Protein AF-A0A947HMD5-F1 (afdb_monomer_lite)

pLDDT: mean 89.71, std 11.23, range [48.12, 98.56]

Structure (mmCIF, N/CA/C/O backbone):
data_AF-A0A947HMD5-F1
#
_entry.id   AF-A0A947HMD5-F1
#
loop_
_atom_site.group_PDB
_atom_site.id
_atom_site.type_symbol
_atom_site.label_atom_id
_atom_site.label_alt_id
_atom_site.label_comp_id
_atom_site.label_asym_id
_atom_site.label_entity_id
_atom_site.label_seq_id
_atom_site.pdbx_PDB_ins_code
_atom_site.Cartn_x
_atom_site.Cartn_y
_atom_site.Cartn_z
_atom_site.occupancy
_atom_site.B_iso_or_equiv
_atom_site.auth_seq_id
_atom_site.auth_comp_id
_atom_site.auth_asym_id
_atom_site.auth_atom_id
_atom_site.pdbx_PDB_model_num
ATOM 1 N N . MET A 1 1 ? 7.091 -19.577 -22.617 1.00 76.75 1 MET A N 1
ATOM 2 C CA . MET A 1 1 ? 7.352 -18.182 -22.210 1.00 76.75 1 MET A CA 1
ATOM 3 C C . MET A 1 1 ? 6.056 -17.525 -21.796 1.00 76.75 1 MET A C 1
ATOM 5 O O . MET A 1 1 ? 5.069 -17.635 -22.525 1.00 76.75 1 MET A O 1
ATOM 9 N N . THR A 1 2 ? 6.065 -16.886 -20.636 1.00 87.25 2 THR A N 1
ATOM 10 C CA . THR A 1 2 ? 4.931 -16.120 -20.112 1.00 87.25 2 THR A CA 1
ATOM 11 C C . THR A 1 2 ? 4.902 -14.747 -20.784 1.00 87.25 2 THR A C 1
ATOM 13 O O . THR A 1 2 ? 5.794 -14.428 -21.577 1.00 87.25 2 THR A O 1
ATOM 16 N N . ASP A 1 3 ? 3.865 -13.941 -20.544 1.00 91.44 3 ASP A N 1
ATOM 17 C CA . ASP A 1 3 ? 3.903 -12.554 -21.023 1.00 91.44 3 ASP A CA 1
ATOM 18 C C . ASP A 1 3 ? 5.041 -11.773 -20.358 1.00 91.44 3 ASP A C 1
ATOM 20 O O . ASP A 1 3 ? 5.845 -11.145 -21.044 1.00 91.44 3 ASP A O 1
ATOM 24 N N . TRP A 1 4 ? 5.167 -11.935 -19.039 1.00 94.19 4 TRP A N 1
ATOM 25 C CA . TRP A 1 4 ? 6.230 -11.345 -18.235 1.00 94.19 4 TRP A CA 1
ATOM 26 C C . TRP A 1 4 ? 7.628 -11.716 -18.754 1.00 94.19 4 TRP A C 1
ATOM 28 O O . TRP A 1 4 ? 8.390 -10.831 -19.140 1.00 94.19 4 TRP A O 1
ATOM 38 N N . SER A 1 5 ? 7.949 -13.014 -18.871 1.00 92.19 5 SER A N 1
ATOM 39 C CA . SER A 1 5 ? 9.308 -13.445 -19.241 1.00 92.19 5 SER A CA 1
ATOM 40 C C . SER A 1 5 ? 9.689 -12.993 -20.654 1.00 92.19 5 SER A C 1
ATOM 42 O O . SER A 1 5 ? 10.844 -12.672 -20.929 1.00 92.19 5 SER A O 1
ATOM 44 N N . ARG A 1 6 ? 8.707 -12.881 -21.560 1.00 94.50 6 ARG A N 1
ATOM 45 C CA . ARG A 1 6 ? 8.916 -12.331 -22.906 1.00 94.50 6 ARG A CA 1
ATOM 46 C C . ARG A 1 6 ? 9.318 -10.862 -22.877 1.00 94.50 6 ARG A C 1
ATOM 48 O O . ARG A 1 6 ? 10.195 -10.480 -23.647 1.00 94.50 6 ARG A O 1
ATOM 55 N N . ARG A 1 7 ? 8.694 -10.058 -22.013 1.00 95.62 7 ARG A N 1
ATOM 56 C CA . ARG A 1 7 ? 9.005 -8.629 -21.859 1.00 95.62 7 ARG A CA 1
ATOM 57 C C . ARG A 1 7 ? 10.376 -8.417 -21.248 1.00 95.62 7 ARG A C 1
ATOM 59 O O . ARG A 1 7 ? 11.135 -7.614 -21.784 1.00 95.62 7 ARG A O 1
ATOM 66 N N . VAL A 1 8 ? 10.711 -9.180 -20.206 1.00 95.50 8 VAL A N 1
ATOM 67 C CA . VAL A 1 8 ? 12.046 -9.118 -19.600 1.00 95.50 8 VAL A CA 1
ATOM 68 C C . VAL A 1 8 ? 13.107 -9.476 -20.635 1.00 95.50 8 VAL A C 1
ATOM 70 O O . VAL A 1 8 ? 14.015 -8.690 -20.867 1.00 95.50 8 VAL A O 1
ATOM 73 N N . ARG A 1 9 ? 12.945 -10.580 -21.378 1.00 94.56 9 ARG A N 1
ATOM 74 C CA . ARG A 1 9 ? 13.899 -10.949 -22.440 1.00 94.56 9 ARG A CA 1
ATOM 75 C C . ARG A 1 9 ? 14.028 -9.905 -23.545 1.00 94.56 9 ARG A C 1
ATOM 77 O O . ARG A 1 9 ? 15.131 -9.673 -24.026 1.00 94.56 9 ARG A O 1
ATOM 84 N N . ALA A 1 10 ? 12.917 -9.314 -23.980 1.00 96.25 10 ALA A N 1
ATOM 85 C CA . ALA A 1 10 ? 12.931 -8.314 -25.045 1.00 96.25 10 ALA A CA 1
ATOM 86 C C . ALA A 1 10 ? 13.658 -7.026 -24.629 1.00 96.25 10 ALA A C 1
ATOM 88 O O . ALA A 1 10 ? 14.205 -6.337 -25.488 1.00 96.25 10 ALA A O 1
ATOM 89 N N . ASN A 1 11 ? 13.664 -6.721 -23.330 1.00 96.56 11 ASN A N 1
ATOM 90 C CA . ASN A 1 11 ? 14.252 -5.509 -22.776 1.00 96.56 11 ASN A CA 1
ATOM 91 C C . ASN A 1 11 ? 15.570 -5.733 -22.026 1.00 96.56 11 ASN A C 1
ATOM 93 O O . ASN A 1 11 ? 16.193 -4.743 -21.668 1.00 96.56 11 ASN A O 1
ATOM 97 N N . PHE A 1 12 ? 16.012 -6.981 -21.837 1.00 96.19 12 PHE A N 1
ATOM 98 C CA . PHE A 1 12 ? 17.164 -7.345 -21.005 1.00 96.19 12 PHE A CA 1
ATOM 99 C C . PHE A 1 12 ? 18.389 -6.479 -21.309 1.00 96.19 12 PHE A C 1
ATOM 101 O O . PHE A 1 12 ? 18.799 -5.702 -20.467 1.00 96.19 12 PHE A O 1
ATOM 108 N N . ALA A 1 13 ? 18.867 -6.484 -22.556 1.00 95.44 13 ALA A N 1
ATOM 109 C CA . ALA A 1 13 ? 20.046 -5.714 -22.972 1.00 95.44 13 ALA A CA 1
ATOM 110 C C . ALA A 1 13 ? 19.878 -4.180 -22.916 1.00 95.44 13 ALA A C 1
ATOM 112 O O . ALA A 1 13 ? 20.830 -3.450 -23.156 1.00 95.44 13 ALA A O 1
ATOM 113 N N . ARG A 1 14 ? 18.653 -3.676 -22.721 1.00 95.44 14 ARG A N 1
ATOM 114 C CA . ARG A 1 14 ? 18.385 -2.246 -22.499 1.00 95.44 14 ARG A CA 1
ATOM 115 C C . ARG A 1 14 ? 18.351 -1.912 -21.008 1.00 95.44 14 ARG A C 1
ATOM 117 O O . ARG A 1 14 ? 18.564 -0.756 -20.657 1.00 95.44 14 ARG A O 1
ATOM 124 N N . TRP A 1 15 ? 17.981 -2.881 -20.177 1.00 96.00 15 TRP A N 1
ATOM 125 C CA . TRP A 1 15 ? 17.900 -2.729 -18.730 1.00 96.00 15 TRP A CA 1
ATOM 126 C C . TRP A 1 15 ? 19.244 -3.006 -18.048 1.00 96.00 15 TRP A C 1
ATOM 128 O O . TRP A 1 15 ? 19.583 -2.278 -17.123 1.00 96.00 15 TRP A O 1
ATOM 138 N N . ASP A 1 16 ? 20.012 -3.949 -18.591 1.00 95.88 16 ASP A N 1
ATOM 139 C CA . ASP A 1 16 ? 21.429 -4.209 -18.314 1.00 95.88 16 ASP A CA 1
ATOM 140 C C . ASP A 1 16 ? 22.253 -3.050 -18.902 1.00 95.88 16 ASP A C 1
ATOM 142 O O . ASP A 1 16 ? 22.478 -2.945 -20.113 1.00 95.88 16 ASP A O 1
ATOM 146 N N . THR A 1 17 ? 22.551 -2.079 -18.047 1.00 93.75 17 THR A N 1
ATOM 147 C CA . THR A 1 17 ? 23.053 -0.755 -18.416 1.00 93.75 17 THR A CA 1
ATOM 148 C C . THR A 1 17 ? 24.573 -0.746 -18.522 1.00 93.75 17 THR A C 1
ATOM 150 O O . THR A 1 17 ? 25.116 0.007 -19.338 1.00 93.75 17 THR A O 1
ATOM 153 N N . ASP A 1 18 ? 25.264 -1.584 -17.750 1.00 93.94 18 ASP A N 1
ATOM 154 C CA . ASP A 1 18 ? 26.713 -1.766 -17.855 1.00 93.94 18 ASP A CA 1
ATOM 155 C C . ASP A 1 18 ? 27.126 -2.934 -18.774 1.00 93.94 18 ASP A C 1
ATOM 157 O O . ASP A 1 18 ? 28.300 -3.025 -19.155 1.00 93.94 18 ASP A O 1
ATOM 161 N N . SER A 1 19 ? 26.148 -3.699 -19.275 1.00 93.94 19 SER A N 1
ATOM 162 C CA . SER A 1 19 ? 26.319 -4.798 -20.231 1.00 93.94 19 SER A CA 1
ATOM 163 C C . SER A 1 19 ? 27.161 -5.950 -19.683 1.00 93.94 19 SER A C 1
ATOM 165 O O . SER A 1 19 ? 27.897 -6.591 -20.448 1.00 93.94 19 SER A O 1
ATOM 167 N N . ASP A 1 20 ? 27.084 -6.199 -18.378 1.00 93.00 20 ASP A N 1
ATOM 168 C CA . ASP A 1 20 ? 27.790 -7.289 -17.709 1.00 93.00 20 ASP A CA 1
ATOM 169 C C . ASP A 1 20 ? 27.038 -8.636 -17.780 1.00 93.00 20 ASP A C 1
ATOM 171 O O . ASP A 1 20 ? 27.633 -9.692 -17.537 1.00 93.00 20 ASP A O 1
ATOM 175 N N . GLY A 1 21 ? 25.783 -8.619 -18.245 1.00 92.00 21 GLY A N 1
ATOM 176 C CA . GLY A 1 21 ? 24.925 -9.790 -18.387 1.00 92.00 21 GLY A CA 1
ATOM 177 C C . GLY A 1 21 ? 23.975 -10.029 -17.213 1.00 92.00 21 GLY A C 1
ATO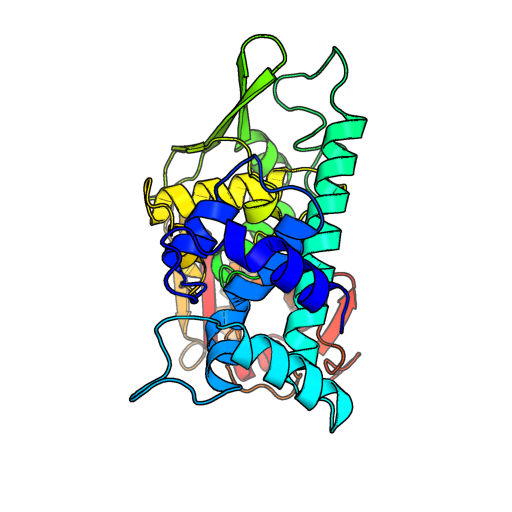M 178 O O . GLY A 1 21 ? 23.252 -11.034 -17.250 1.00 92.00 21 GLY A O 1
ATOM 179 N N . TRP A 1 22 ? 23.944 -9.120 -16.240 1.00 92.88 22 TRP A N 1
ATOM 180 C CA . TRP A 1 22 ? 23.117 -9.164 -15.042 1.00 92.88 22 TRP A CA 1
ATOM 181 C C . TRP A 1 22 ? 22.068 -8.052 -15.074 1.00 92.88 22 TRP A C 1
ATOM 183 O O . TRP A 1 22 ? 22.211 -7.024 -15.728 1.00 92.88 22 TRP A O 1
ATOM 193 N N . LEU A 1 23 ? 20.942 -8.289 -14.405 1.00 94.12 23 LEU A N 1
ATOM 194 C CA . LEU A 1 23 ? 19.991 -7.238 -14.062 1.00 94.12 23 LEU A CA 1
ATOM 195 C C . LEU A 1 23 ? 20.029 -7.051 -12.554 1.00 94.12 23 LEU A C 1
ATOM 197 O O . LEU A 1 23 ? 19.330 -7.753 -11.820 1.00 94.12 23 LEU A O 1
ATOM 201 N N . SER A 1 24 ? 20.844 -6.099 -12.117 1.00 92.62 24 SER A N 1
ATOM 202 C CA . SER A 1 24 ? 21.111 -5.813 -10.711 1.00 92.62 24 SER A CA 1
ATOM 203 C C . SER A 1 24 ? 20.072 -4.862 -10.101 1.00 92.62 24 SER A C 1
ATOM 205 O O . SER A 1 24 ? 19.440 -4.049 -10.784 1.00 92.62 24 SER A O 1
ATOM 207 N N . LEU A 1 25 ? 19.904 -4.899 -8.773 1.00 88.88 25 LEU A N 1
ATOM 208 C CA . LEU A 1 25 ? 18.997 -3.984 -8.062 1.00 88.88 25 LEU A CA 1
ATOM 209 C C . LEU A 1 25 ? 19.223 -2.492 -8.394 1.00 88.88 25 LEU A C 1
ATOM 211 O O . LEU A 1 25 ? 18.228 -1.789 -8.600 1.00 88.88 25 LEU A O 1
ATOM 215 N N . PRO A 1 26 ? 20.463 -1.961 -8.447 1.00 90.31 26 PRO A N 1
ATOM 216 C CA . PRO A 1 26 ? 20.700 -0.571 -8.835 1.00 90.31 26 PRO A CA 1
ATOM 217 C C . PRO A 1 26 ? 20.139 -0.213 -10.216 1.00 90.31 26 PRO A C 1
ATOM 219 O O . PRO A 1 26 ? 19.492 0.826 -10.358 1.00 90.31 26 PRO A O 1
ATOM 222 N N . GLU A 1 27 ? 20.318 -1.081 -11.210 1.00 93.75 27 GLU A N 1
ATOM 223 C CA . GLU A 1 27 ? 19.820 -0.850 -12.568 1.00 93.75 27 GLU A CA 1
ATOM 224 C C . GLU A 1 27 ? 18.296 -0.885 -12.611 1.00 93.75 27 GLU A C 1
ATOM 226 O O . GLU A 1 27 ? 17.655 0.006 -13.177 1.00 93.75 27 GLU A O 1
ATOM 231 N N . LEU A 1 28 ? 17.690 -1.876 -11.951 1.00 93.62 28 LEU A N 1
ATOM 232 C CA . LEU A 1 28 ? 16.237 -1.964 -11.847 1.00 93.62 28 LEU A CA 1
ATOM 233 C C . LEU A 1 28 ? 15.658 -0.694 -11.204 1.00 93.62 28 LEU A C 1
ATOM 235 O O . LEU A 1 28 ? 14.680 -0.144 -11.716 1.00 93.62 28 LEU A O 1
ATOM 239 N N . ASN A 1 29 ? 16.272 -0.191 -10.128 1.00 91.62 29 ASN A N 1
ATOM 240 C CA . ASN A 1 29 ? 15.860 1.051 -9.467 1.00 91.62 29 ASN A CA 1
ATOM 241 C C . ASN A 1 29 ? 15.964 2.274 -10.390 1.00 91.62 29 ASN A C 1
ATOM 243 O O . ASN A 1 29 ? 15.036 3.089 -10.438 1.00 91.62 29 ASN A O 1
ATOM 247 N N . GLU A 1 30 ? 17.047 2.392 -11.163 1.00 91.88 30 GLU A N 1
ATOM 248 C CA . GLU A 1 30 ? 17.215 3.477 -12.133 1.00 91.88 30 GLU A CA 1
ATOM 249 C C . GLU A 1 30 ? 16.106 3.463 -13.195 1.00 91.88 30 GLU A C 1
ATOM 251 O O . GLU A 1 30 ? 15.457 4.487 -13.444 1.00 91.88 30 GLU A O 1
ATOM 256 N N . HIS A 1 31 ? 15.829 2.298 -13.785 1.00 94.69 31 HIS A N 1
ATOM 257 C CA . HIS A 1 31 ? 14.794 2.166 -14.811 1.00 94.69 31 HIS A CA 1
ATOM 258 C C . HIS A 1 31 ? 13.386 2.387 -14.252 1.00 94.69 31 HIS A C 1
ATOM 260 O O . HIS A 1 31 ? 12.564 3.022 -14.915 1.00 94.69 31 HIS A O 1
ATOM 266 N N . LEU A 1 32 ? 13.094 1.942 -13.026 1.00 93.94 32 LEU A N 1
ATOM 267 C CA . LEU A 1 32 ? 11.800 2.193 -12.377 1.00 93.94 32 LEU A CA 1
ATOM 268 C C . LEU A 1 32 ? 11.566 3.687 -12.113 1.00 93.94 32 LEU A C 1
ATOM 270 O O . LEU A 1 32 ? 10.438 4.167 -12.249 1.00 93.94 32 LEU A O 1
ATOM 274 N N . ALA A 1 33 ? 12.620 4.444 -11.802 1.00 91.44 33 ALA A N 1
ATOM 275 C CA . ALA A 1 33 ? 12.561 5.895 -11.636 1.00 91.44 33 ALA A CA 1
ATOM 276 C C . ALA A 1 33 ? 12.525 6.672 -12.970 1.00 91.44 33 ALA A C 1
ATOM 278 O O . ALA A 1 33 ? 12.327 7.891 -12.965 1.00 91.44 33 ALA A O 1
ATOM 279 N N . ASN A 1 34 ? 12.689 5.999 -14.115 1.00 92.75 34 ASN A N 1
ATOM 280 C CA . ASN A 1 34 ? 12.747 6.625 -15.432 1.00 92.75 34 ASN A CA 1
ATOM 281 C C . ASN A 1 34 ? 11.339 6.825 -16.044 1.00 92.75 34 ASN A C 1
ATOM 283 O O . ASN A 1 34 ? 10.652 5.848 -16.343 1.00 92.75 34 ASN A O 1
ATOM 287 N N . PRO A 1 35 ? 10.905 8.068 -16.344 1.00 91.94 35 PRO A N 1
ATOM 288 C CA . PRO A 1 35 ? 9.603 8.334 -16.972 1.00 91.94 35 PRO A CA 1
ATOM 289 C C . PRO A 1 35 ? 9.421 7.747 -18.384 1.00 91.94 35 PRO A C 1
ATOM 291 O O . PRO A 1 35 ? 8.297 7.712 -18.894 1.00 91.94 35 PRO A O 1
ATOM 294 N N . ALA A 1 36 ? 10.511 7.338 -19.043 1.00 93.88 36 ALA A N 1
ATOM 295 C CA . ALA A 1 36 ? 10.466 6.678 -20.346 1.00 93.88 36 ALA A CA 1
ATOM 296 C C . ALA A 1 36 ? 10.011 5.210 -20.258 1.00 93.88 36 ALA A C 1
ATOM 298 O O . ALA A 1 36 ? 9.562 4.655 -21.262 1.00 93.88 36 ALA A O 1
ATOM 299 N N . LEU A 1 37 ? 10.106 4.586 -19.079 1.00 95.56 37 LEU A N 1
ATOM 300 C CA . LEU A 1 37 ? 9.568 3.256 -18.829 1.00 95.56 37 LEU A CA 1
ATOM 301 C C . LEU A 1 37 ? 8.059 3.367 -18.577 1.00 95.56 37 LEU A C 1
ATOM 303 O O . LEU A 1 37 ? 7.629 4.004 -17.617 1.00 95.56 37 LEU A O 1
ATOM 307 N N . GLN A 1 38 ? 7.252 2.768 -19.454 1.00 94.81 38 GLN A N 1
ATOM 308 C CA . GLN A 1 38 ? 5.797 2.950 -19.463 1.00 94.81 38 GLN A CA 1
ATOM 309 C C . GLN A 1 38 ? 5.041 1.634 -19.619 1.00 94.81 38 GLN A C 1
ATOM 311 O O . GLN A 1 38 ? 5.545 0.667 -20.199 1.00 94.81 38 GLN A O 1
ATOM 316 N N . GLY A 1 39 ? 3.793 1.630 -19.151 1.00 95.50 39 GLY A N 1
ATOM 317 C CA . GLY A 1 39 ? 2.855 0.539 -19.391 1.00 95.50 39 GLY A CA 1
ATOM 318 C C . GLY A 1 39 ? 3.332 -0.805 -18.841 1.00 95.50 39 GLY A C 1
ATOM 319 O O . GLY A 1 39 ? 3.909 -0.905 -17.759 1.00 95.50 39 GLY A O 1
ATOM 320 N N . ASP A 1 40 ? 3.092 -1.857 -19.614 1.00 96.56 40 ASP A N 1
ATOM 321 C CA . ASP A 1 40 ? 3.391 -3.230 -19.211 1.00 96.56 40 ASP A CA 1
ATOM 322 C C . ASP A 1 40 ? 4.886 -3.510 -19.012 1.00 96.56 40 ASP A C 1
ATOM 324 O O . ASP A 1 40 ? 5.237 -4.377 -18.220 1.00 96.56 40 ASP A O 1
ATOM 328 N N . ASP A 1 41 ? 5.781 -2.791 -19.696 1.00 97.69 41 ASP A N 1
ATOM 329 C CA . ASP A 1 41 ? 7.222 -2.960 -19.478 1.00 97.69 41 ASP A CA 1
ATOM 330 C C . ASP A 1 41 ? 7.621 -2.441 -18.087 1.00 97.69 41 ASP A C 1
ATOM 332 O O . ASP A 1 41 ? 8.449 -3.056 -17.417 1.00 97.69 41 ASP A O 1
ATOM 336 N N . ALA A 1 42 ? 6.967 -1.372 -17.616 1.00 97.31 42 ALA A N 1
ATOM 337 C CA . ALA A 1 42 ? 7.118 -0.879 -16.250 1.00 97.31 42 ALA A CA 1
ATOM 338 C C . ALA A 1 42 ? 6.597 -1.885 -15.217 1.00 97.31 42 ALA A C 1
ATOM 340 O O . ALA A 1 42 ? 7.266 -2.170 -14.225 1.00 97.31 42 ALA A O 1
ATOM 341 N N . ALA A 1 43 ? 5.432 -2.479 -15.486 1.00 97.31 43 ALA A N 1
ATOM 342 C CA . ALA A 1 43 ? 4.871 -3.527 -14.642 1.00 97.31 43 ALA A CA 1
ATOM 343 C C . ALA A 1 43 ? 5.760 -4.781 -14.596 1.00 97.31 43 ALA A C 1
ATOM 345 O O . ALA A 1 43 ? 5.912 -5.392 -13.537 1.00 97.31 43 ALA A O 1
ATOM 346 N N . ALA A 1 44 ? 6.354 -5.174 -15.726 1.00 97.06 44 ALA A N 1
ATOM 347 C CA . ALA A 1 44 ? 7.230 -6.338 -15.796 1.00 97.06 44 ALA A CA 1
ATOM 348 C C . ALA A 1 44 ? 8.531 -6.118 -15.017 1.00 97.06 44 ALA A C 1
ATOM 350 O O . ALA A 1 44 ? 8.933 -6.999 -14.255 1.00 97.06 44 ALA A O 1
ATOM 351 N N . LEU A 1 45 ? 9.142 -4.937 -15.162 1.00 96.62 45 LEU A N 1
ATOM 352 C CA . LEU A 1 45 ? 10.335 -4.556 -14.409 1.00 96.62 45 LEU A CA 1
ATOM 353 C C . LEU A 1 45 ? 10.056 -4.467 -12.902 1.00 96.62 45 LEU A C 1
ATOM 355 O O . LEU A 1 45 ? 10.865 -4.902 -12.091 1.00 96.62 45 LEU A O 1
ATOM 359 N N . SER A 1 46 ? 8.883 -3.955 -12.523 1.00 95.12 46 SER A N 1
ATOM 360 C CA . SER A 1 46 ? 8.438 -3.879 -11.129 1.00 95.12 46 SER A CA 1
ATOM 361 C C . SER A 1 46 ? 8.365 -5.254 -10.466 1.00 95.12 46 SER A C 1
ATOM 363 O O . SER A 1 46 ? 8.875 -5.427 -9.358 1.00 95.12 46 SER A O 1
ATOM 365 N N . ALA A 1 47 ? 7.762 -6.229 -11.156 1.00 94.75 47 ALA A N 1
ATOM 366 C CA . ALA A 1 47 ? 7.681 -7.611 -10.690 1.00 94.75 47 ALA A CA 1
ATOM 367 C C . ALA A 1 47 ? 9.061 -8.280 -10.635 1.00 94.75 47 ALA A C 1
ATOM 369 O O . ALA A 1 47 ? 9.358 -8.968 -9.665 1.00 94.75 47 ALA A O 1
ATOM 370 N N . LEU A 1 48 ? 9.923 -8.029 -11.630 1.00 94.19 48 LEU A N 1
ATOM 371 C CA . LEU A 1 48 ? 11.311 -8.502 -11.612 1.00 94.19 48 LEU A CA 1
ATOM 372 C C . LEU A 1 48 ? 12.053 -7.983 -10.377 1.00 94.19 48 LEU A C 1
ATOM 374 O O . LEU A 1 48 ? 12.620 -8.775 -9.641 1.00 94.19 48 LEU A O 1
ATOM 378 N N . HIS A 1 49 ? 11.990 -6.678 -10.104 1.00 93.25 49 HIS A N 1
ATOM 379 C CA . HIS A 1 49 ? 12.654 -6.099 -8.938 1.00 93.25 49 HIS A CA 1
ATOM 380 C C . HIS A 1 49 ? 12.139 -6.699 -7.630 1.00 93.25 49 HIS A C 1
ATOM 382 O O . HIS A 1 49 ? 12.924 -6.965 -6.726 1.00 93.25 49 HIS A O 1
ATOM 388 N N . HIS A 1 50 ? 10.824 -6.844 -7.452 1.00 89.88 50 HIS A N 1
ATOM 389 C CA . HIS A 1 50 ? 10.301 -7.365 -6.186 1.00 89.88 50 HIS A CA 1
ATOM 390 C C . HIS A 1 50 ? 10.635 -8.850 -5.979 1.00 89.88 50 HIS A C 1
ATOM 392 O O . HIS A 1 50 ? 10.744 -9.294 -4.841 1.00 89.88 50 HIS A O 1
ATOM 398 N N . LYS A 1 51 ? 10.841 -9.597 -7.066 1.00 89.38 51 LYS A N 1
ATOM 399 C CA . LYS A 1 51 ? 11.162 -11.026 -7.043 1.00 89.38 51 LYS A CA 1
ATOM 400 C C . LYS A 1 51 ? 12.608 -11.351 -7.344 1.00 89.38 51 LYS A C 1
ATOM 402 O O . LYS A 1 51 ? 12.895 -12.509 -7.604 1.00 89.38 51 LYS A O 1
ATOM 407 N N . ILE A 1 52 ? 13.501 -10.368 -7.292 1.00 88.06 52 ILE A N 1
ATOM 408 C CA . ILE A 1 52 ? 14.897 -10.577 -7.674 1.00 88.06 52 ILE A CA 1
ATOM 409 C C . ILE A 1 52 ? 15.539 -11.704 -6.847 1.00 88.06 52 ILE A C 1
ATOM 411 O O . ILE A 1 52 ? 16.032 -12.650 -7.443 1.00 88.06 52 ILE A O 1
ATOM 415 N N . ALA A 1 53 ? 15.336 -11.702 -5.523 1.00 83.12 53 ALA A N 1
ATOM 416 C CA . ALA A 1 53 ? 15.858 -12.722 -4.609 1.00 83.12 53 ALA A CA 1
ATOM 417 C C . ALA A 1 53 ? 15.282 -14.129 -4.844 1.00 83.12 53 ALA A C 1
ATOM 419 O O . ALA A 1 53 ? 15.960 -15.130 -4.654 1.00 83.12 53 ALA A O 1
ATOM 420 N N . ASP A 1 54 ? 14.021 -14.223 -5.277 1.00 82.00 54 ASP A N 1
ATOM 421 C CA . ASP A 1 54 ? 13.417 -15.514 -5.626 1.00 82.00 54 ASP A CA 1
ATOM 422 C C . ASP A 1 54 ? 13.900 -16.010 -7.004 1.00 82.00 54 ASP A C 1
ATOM 424 O O . ASP A 1 54 ? 13.814 -17.201 -7.298 1.00 82.00 54 ASP A O 1
ATOM 428 N N . LEU A 1 55 ? 14.310 -15.092 -7.886 1.00 84.00 55 LEU A N 1
ATOM 429 C CA . LEU A 1 55 ? 14.633 -15.362 -9.286 1.00 84.00 55 LEU A CA 1
ATOM 430 C C . LEU A 1 55 ? 16.113 -15.680 -9.505 1.00 84.00 55 LEU A C 1
ATOM 432 O O . LEU A 1 55 ? 16.380 -16.540 -10.338 1.00 84.00 55 LEU A O 1
ATOM 436 N N . GLU A 1 56 ? 17.025 -15.007 -8.801 1.00 81.19 56 GLU A N 1
ATOM 437 C CA . GLU A 1 56 ? 18.477 -15.259 -8.871 1.00 81.19 56 GLU A CA 1
ATOM 438 C C . GLU A 1 56 ? 18.814 -16.685 -8.401 1.00 81.19 56 GLU A C 1
ATOM 440 O O . GLU A 1 56 ? 19.531 -17.421 -9.055 1.00 81.19 56 GLU A O 1
ATOM 445 N N . GLU A 1 57 ? 18.104 -17.203 -7.399 1.00 76.25 57 GLU A N 1
ATOM 446 C CA . GLU A 1 57 ? 18.282 -18.580 -6.911 1.00 76.25 57 GLU A CA 1
ATOM 447 C C . GLU A 1 57 ? 17.845 -19.693 -7.903 1.00 76.25 57 GLU A C 1
ATOM 449 O O . GLU A 1 57 ? 17.984 -20.890 -7.618 1.00 76.25 57 GLU A O 1
ATOM 454 N N . LEU A 1 58 ? 17.260 -19.356 -9.063 1.00 74.62 58 LEU A N 1
ATOM 455 C CA . LEU A 1 58 ? 16.691 -20.353 -9.983 1.00 74.62 58 LEU A CA 1
ATOM 456 C C . LEU A 1 58 ? 17.731 -21.056 -10.857 1.00 74.62 58 LEU A C 1
ATOM 458 O O . LEU A 1 58 ? 17.475 -22.182 -11.311 1.00 74.62 58 LEU A O 1
ATOM 462 N N . SER A 1 59 ? 18.874 -20.432 -11.131 1.00 70.06 59 SER A N 1
ATOM 463 C CA . SER A 1 59 ? 19.968 -21.050 -11.869 1.00 70.06 59 SER A CA 1
ATOM 464 C C . SER A 1 59 ? 21.291 -20.719 -11.205 1.00 70.06 59 SER A C 1
ATOM 466 O O . SER A 1 59 ? 21.789 -19.631 -11.385 1.00 70.06 59 SER A O 1
ATOM 468 N N . ASN A 1 60 ? 21.920 -21.714 -10.572 1.00 63.38 60 ASN A N 1
ATOM 469 C CA . ASN A 1 60 ? 23.237 -21.532 -9.963 1.00 63.38 60 ASN A CA 1
ATOM 470 C C . ASN A 1 60 ? 24.337 -21.344 -11.027 1.00 63.38 60 ASN A C 1
ATOM 472 O O . ASN A 1 60 ? 24.967 -22.321 -11.461 1.00 63.38 60 ASN A O 1
ATOM 476 N N . ASP A 1 61 ? 24.494 -20.120 -11.525 1.00 59.25 61 ASP A N 1
ATOM 477 C CA . ASP A 1 61 ? 25.531 -19.718 -12.471 1.00 59.25 61 ASP A CA 1
ATOM 478 C C . ASP A 1 61 ? 26.563 -18.743 -11.875 1.00 59.25 61 ASP A C 1
ATOM 480 O O . ASP A 1 61 ? 27.554 -18.431 -12.550 1.00 59.25 61 ASP A O 1
ATOM 484 N N . GLU A 1 62 ? 26.442 -18.418 -10.580 1.00 54.53 62 GLU A N 1
ATOM 485 C CA . GLU A 1 62 ? 27.453 -17.722 -9.779 1.00 54.53 62 GLU A CA 1
ATOM 486 C C . GLU A 1 62 ? 28.430 -18.670 -9.040 1.00 54.53 62 GLU A C 1
ATOM 488 O O . GLU A 1 62 ? 28.193 -19.859 -8.815 1.00 54.53 62 GLU A O 1
ATOM 493 N N . VAL A 1 63 ? 29.594 -18.140 -8.632 1.00 48.12 63 VAL A N 1
ATOM 494 C CA . VAL A 1 63 ? 30.526 -18.821 -7.709 1.00 48.12 63 VAL A CA 1
ATOM 495 C C . VAL A 1 63 ? 30.412 -18.167 -6.331 1.00 48.12 63 VAL A C 1
ATOM 497 O O . VAL A 1 63 ? 31.223 -17.307 -5.994 1.00 48.12 63 VAL A O 1
ATOM 500 N N . GLY A 1 64 ? 29.445 -18.586 -5.513 1.00 57.03 64 GLY A N 1
ATOM 501 C CA . GLY A 1 64 ? 29.214 -17.986 -4.192 1.00 57.03 64 GLY A CA 1
ATOM 502 C C . GLY A 1 64 ? 27.749 -18.019 -3.759 1.00 57.03 64 GLY A C 1
ATOM 503 O O . GLY A 1 64 ? 27.035 -18.940 -4.144 1.00 57.03 64 GLY A O 1
ATOM 504 N N . ASP A 1 65 ? 27.360 -17.046 -2.928 1.00 51.75 65 ASP A N 1
ATOM 505 C CA . ASP A 1 65 ? 25.957 -16.727 -2.624 1.00 51.75 65 ASP A CA 1
ATOM 506 C C . ASP A 1 65 ? 25.416 -15.855 -3.776 1.00 51.75 65 ASP A C 1
ATOM 508 O O . ASP A 1 65 ? 26.060 -14.850 -4.072 1.00 51.75 65 ASP A O 1
ATOM 512 N N . GLU A 1 66 ? 24.284 -16.230 -4.384 1.00 58.12 66 GLU A N 1
ATOM 513 C CA . GLU A 1 66 ? 23.652 -15.535 -5.524 1.00 58.12 66 GLU A CA 1
ATOM 514 C C . GLU A 1 66 ? 23.168 -14.144 -5.081 1.00 58.12 66 GLU A C 1
ATOM 516 O O . GLU A 1 66 ? 22.222 -14.041 -4.299 1.00 58.12 66 GLU A O 1
ATOM 521 N N . ASN A 1 67 ? 23.859 -13.070 -5.472 1.00 63.66 67 ASN A N 1
ATOM 522 C CA . ASN A 1 67 ? 23.454 -11.706 -5.094 1.00 63.66 67 ASN A CA 1
ATOM 523 C C . ASN A 1 67 ? 23.810 -10.609 -6.108 1.00 63.66 67 ASN A C 1
ATOM 525 O O . ASN A 1 67 ? 23.616 -9.422 -5.803 1.00 63.66 67 ASN A O 1
ATOM 529 N N . ASP A 1 68 ? 24.294 -10.977 -7.298 1.00 72.44 68 ASP A N 1
ATOM 530 C CA . ASP A 1 68 ? 24.670 -10.015 -8.335 1.00 72.44 68 ASP A CA 1
ATOM 531 C C . ASP A 1 68 ? 23.486 -9.680 -9.277 1.00 72.44 68 ASP A C 1
ATOM 533 O O . ASP A 1 68 ? 23.513 -8.675 -9.996 1.00 72.44 68 ASP A O 1
ATOM 537 N N . GLY A 1 69 ? 22.379 -10.431 -9.198 1.00 80.94 69 GLY A N 1
ATOM 538 C CA . GLY A 1 69 ? 21.093 -10.123 -9.831 1.00 80.94 69 GLY A CA 1
ATOM 539 C C . GLY A 1 69 ? 20.580 -11.232 -10.749 1.00 80.94 69 GLY A C 1
ATOM 540 O O . GLY A 1 69 ? 20.945 -12.389 -10.623 1.00 80.94 69 GLY A O 1
ATOM 541 N N . VAL A 1 70 ? 19.697 -10.890 -11.696 1.00 87.75 70 VAL A N 1
ATOM 542 C CA . VAL A 1 70 ? 19.042 -11.894 -12.563 1.00 87.75 70 VAL A CA 1
ATOM 543 C C . VAL A 1 70 ? 19.700 -11.983 -13.936 1.00 87.75 70 VAL A C 1
ATOM 545 O O . VAL A 1 70 ? 19.759 -10.995 -14.672 1.00 87.75 70 VAL A O 1
ATOM 548 N N . THR A 1 71 ? 20.064 -13.194 -14.353 1.00 90.62 71 THR A N 1
ATOM 549 C CA . THR A 1 71 ? 20.653 -13.479 -15.664 1.00 90.62 71 THR A CA 1
ATOM 550 C C . THR A 1 71 ? 19.638 -13.988 -16.694 1.00 90.62 71 THR A C 1
ATOM 552 O O . THR A 1 71 ? 18.476 -14.338 -16.447 1.00 90.62 71 THR A O 1
ATOM 555 N N . VAL A 1 72 ? 20.103 -14.119 -17.940 1.00 88.44 72 VAL A N 1
ATOM 556 C CA . VAL A 1 72 ? 19.371 -14.837 -18.993 1.00 88.44 72 VAL A CA 1
ATOM 557 C C . VAL A 1 72 ? 19.183 -16.325 -18.652 1.00 88.44 72 VAL A C 1
ATOM 559 O O . VAL A 1 72 ? 18.230 -16.926 -19.178 1.00 88.44 72 VAL A O 1
ATOM 562 N N . ALA A 1 73 ? 20.068 -16.922 -17.841 1.00 87.00 73 ALA A N 1
ATOM 563 C CA . ALA A 1 73 ? 19.988 -18.315 -17.411 1.00 87.00 73 ALA A CA 1
ATOM 564 C C . ALA A 1 73 ? 18.862 -18.514 -16.390 1.00 87.00 73 ALA A C 1
ATOM 566 O O . ALA A 1 73 ? 18.031 -19.397 -16.614 1.00 87.00 73 ALA A O 1
ATOM 567 N N . ASP A 1 74 ? 18.714 -17.618 -15.415 1.00 85.50 74 ASP A N 1
ATOM 568 C CA . ASP A 1 74 ? 17.589 -17.610 -14.466 1.00 85.50 74 ASP A CA 1
ATOM 569 C C . ASP A 1 74 ? 16.255 -17.509 -15.179 1.00 85.50 74 ASP A C 1
ATOM 571 O O . ASP A 1 74 ? 15.339 -18.303 -14.970 1.00 85.50 74 ASP A O 1
ATOM 575 N N . LEU A 1 75 ? 16.162 -16.607 -16.159 1.00 88.12 75 LEU A N 1
ATOM 576 C CA . LEU A 1 75 ? 14.961 -16.494 -16.982 1.00 88.12 75 LEU A CA 1
ATOM 577 C C . LEU A 1 75 ? 14.668 -17.788 -17.755 1.00 88.12 75 LEU A C 1
ATOM 579 O O . LEU A 1 75 ? 13.507 -18.089 -18.045 1.00 88.12 75 LEU A O 1
ATOM 583 N N . ARG A 1 76 ? 15.695 -18.560 -18.147 1.00 88.06 76 ARG A N 1
ATOM 584 C CA . ARG A 1 76 ? 15.495 -19.885 -18.771 1.00 88.06 76 ARG A CA 1
ATOM 585 C C . ARG A 1 76 ? 15.043 -20.908 -17.734 1.00 88.06 76 ARG A C 1
ATOM 587 O O . ARG A 1 76 ? 14.160 -21.698 -18.066 1.00 88.06 76 ARG A O 1
ATOM 594 N N . ALA A 1 77 ? 15.614 -20.897 -16.533 1.00 85.06 77 ALA A N 1
ATOM 595 C CA . ALA A 1 77 ? 15.230 -21.779 -15.439 1.00 85.06 77 ALA A CA 1
ATOM 596 C C . ALA A 1 77 ? 13.780 -21.526 -15.005 1.00 85.06 77 ALA A C 1
ATOM 598 O O . ALA A 1 77 ? 12.984 -22.461 -15.007 1.00 85.06 77 ALA A O 1
ATOM 599 N N . TYR A 1 78 ? 13.385 -20.265 -14.812 1.00 85.88 78 TYR A N 1
ATOM 600 C CA . TYR A 1 78 ? 12.001 -19.835 -14.585 1.00 85.88 78 TYR A CA 1
ATOM 601 C C . TYR A 1 78 ? 11.033 -20.407 -15.637 1.00 85.88 78 TYR A C 1
ATOM 603 O O . TYR A 1 78 ? 9.990 -20.992 -15.326 1.00 85.88 78 TYR A O 1
ATOM 611 N N . GLU A 1 79 ? 11.381 -20.275 -16.921 1.00 86.50 79 GLU A N 1
ATOM 612 C CA . GLU A 1 79 ? 10.544 -20.753 -18.025 1.00 86.50 79 GLU A CA 1
ATOM 613 C C . GLU A 1 79 ? 10.426 -22.283 -18.072 1.00 86.50 79 GLU A C 1
ATOM 615 O O . GLU A 1 79 ? 9.376 -22.800 -18.470 1.00 86.50 79 GLU A O 1
ATOM 620 N N . GLN A 1 80 ? 11.484 -22.997 -17.681 1.00 82.94 80 GLN A N 1
ATOM 621 C CA . GLN A 1 80 ? 11.519 -24.457 -17.605 1.00 82.94 80 GLN A CA 1
ATOM 622 C C . GLN A 1 80 ? 10.777 -24.983 -16.373 1.00 82.94 80 GLN A C 1
ATOM 624 O O . GLN A 1 80 ? 9.980 -25.913 -16.508 1.00 82.94 80 GLN A O 1
ATOM 629 N N . GLY A 1 81 ? 10.973 -24.361 -15.207 1.00 73.56 81 GLY A N 1
ATOM 630 C CA . GLY A 1 81 ? 10.304 -24.693 -13.949 1.00 73.56 81 GLY A CA 1
ATOM 631 C C . GLY A 1 81 ? 8.790 -24.668 -14.111 1.00 73.56 81 GLY A C 1
ATOM 632 O O . GLY A 1 81 ? 8.127 -25.669 -13.848 1.00 73.56 81 GLY A O 1
ATOM 633 N N . ARG A 1 82 ? 8.252 -23.610 -14.734 1.00 69.50 82 ARG A N 1
ATOM 634 C CA . ARG A 1 82 ? 6.824 -23.521 -15.093 1.00 69.50 82 ARG A CA 1
ATOM 635 C C . ARG A 1 82 ? 6.314 -24.720 -15.903 1.00 69.50 82 ARG A C 1
ATOM 637 O O . ARG A 1 82 ? 5.160 -25.115 -15.751 1.00 69.50 82 ARG A O 1
ATOM 644 N N . ALA A 1 83 ? 7.127 -25.255 -16.814 1.00 59.38 83 ALA A N 1
ATOM 645 C CA . ALA A 1 83 ? 6.734 -26.365 -17.680 1.00 59.38 83 ALA A CA 1
ATOM 646 C C . ALA A 1 83 ? 6.773 -27.730 -16.966 1.00 59.38 83 ALA A C 1
ATOM 648 O O . ALA A 1 83 ? 6.107 -28.659 -17.424 1.00 59.38 83 ALA A O 1
ATOM 649 N N . ALA A 1 84 ? 7.533 -27.852 -15.872 1.00 58.47 84 ALA A N 1
ATOM 650 C CA . ALA A 1 84 ? 7.755 -29.104 -15.153 1.00 58.47 84 ALA A CA 1
ATOM 651 C C . ALA A 1 84 ? 6.830 -29.278 -13.931 1.00 58.47 84 ALA A C 1
ATOM 653 O O . ALA A 1 84 ? 6.280 -30.362 -13.746 1.00 58.47 84 ALA A O 1
ATOM 654 N N . THR A 1 85 ? 6.608 -28.221 -13.139 1.00 51.19 85 THR A N 1
ATOM 655 C CA . THR A 1 85 ? 5.672 -28.182 -11.994 1.00 51.19 85 THR A CA 1
ATOM 656 C C . THR A 1 85 ? 5.479 -26.720 -11.565 1.00 51.19 85 THR A C 1
ATOM 658 O O . THR A 1 85 ? 6.449 -25.975 -11.629 1.00 51.19 85 THR A O 1
ATOM 661 N N . PRO A 1 86 ? 4.293 -26.257 -11.122 1.00 55.50 86 PRO A N 1
ATOM 662 C CA . PRO A 1 86 ? 4.127 -24.862 -10.714 1.00 55.50 86 PRO A CA 1
ATOM 663 C C . PRO A 1 86 ? 4.911 -24.593 -9.425 1.00 55.50 86 PRO A C 1
ATOM 665 O O . PRO A 1 86 ? 4.452 -24.916 -8.332 1.00 55.50 86 PRO A O 1
ATOM 668 N N . ASP A 1 87 ? 6.106 -24.035 -9.566 1.00 56.50 87 ASP A N 1
ATOM 669 C CA . ASP A 1 87 ? 6.861 -23.479 -8.453 1.00 56.50 87 ASP A CA 1
ATOM 670 C C . ASP A 1 87 ? 6.082 -22.279 -7.864 1.00 56.50 87 ASP A C 1
ATOM 672 O O . ASP A 1 87 ? 5.604 -21.435 -8.637 1.00 56.50 87 ASP A O 1
ATOM 676 N N . PRO A 1 88 ? 5.905 -22.183 -6.532 1.00 61.31 88 PRO A N 1
ATOM 677 C CA . PRO A 1 88 ? 5.271 -21.031 -5.890 1.00 61.31 88 PRO A CA 1
ATOM 678 C C . PRO A 1 88 ? 5.894 -19.676 -6.277 1.00 61.31 88 PRO A C 1
ATOM 680 O O . PRO A 1 88 ? 5.153 -18.699 -6.418 1.00 61.31 88 PRO A O 1
ATOM 683 N N . SER A 1 89 ? 7.209 -19.622 -6.525 1.00 59.91 89 SER A N 1
ATOM 684 C CA . SER A 1 89 ? 7.928 -18.418 -6.986 1.00 59.91 89 SER A CA 1
ATOM 685 C C . SER A 1 89 ? 7.490 -17.972 -8.391 1.00 59.91 89 SER A C 1
ATOM 687 O O . SER A 1 89 ? 7.385 -16.786 -8.694 1.00 59.91 89 SER A O 1
ATOM 689 N N . VAL A 1 90 ? 7.121 -18.911 -9.270 1.00 62.72 90 VAL A N 1
ATOM 690 C CA . VAL A 1 90 ? 6.655 -18.591 -10.628 1.00 62.72 90 VAL A CA 1
ATOM 691 C C . VAL A 1 90 ? 5.266 -17.954 -10.601 1.00 62.72 90 VAL A C 1
ATOM 693 O O . VAL A 1 90 ? 4.995 -17.006 -11.346 1.00 62.72 90 VAL A O 1
ATOM 696 N N . ALA A 1 91 ? 4.377 -18.480 -9.755 1.00 65.62 91 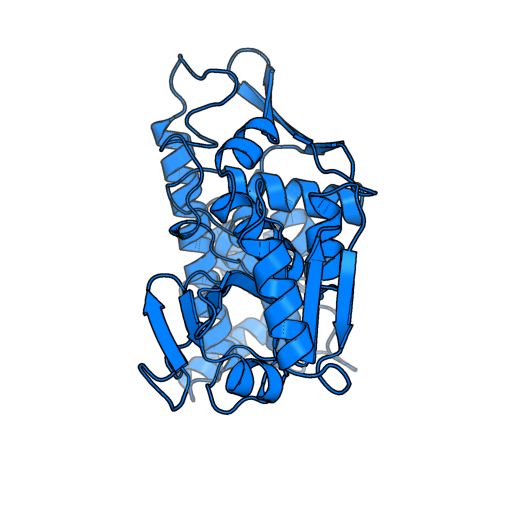ALA A N 1
ATOM 697 C CA . ALA A 1 91 ? 3.026 -17.954 -9.593 1.00 65.62 91 ALA A CA 1
ATOM 698 C C . ALA A 1 91 ? 3.029 -16.559 -8.946 1.00 65.62 91 ALA A C 1
ATOM 700 O O . ALA A 1 91 ? 2.202 -15.719 -9.314 1.00 65.62 91 ALA A O 1
ATOM 701 N N . SER A 1 92 ? 3.969 -16.295 -8.032 1.00 80.25 92 SER A N 1
ATOM 702 C CA . SER A 1 92 ? 4.095 -14.997 -7.367 1.00 80.25 92 SER A CA 1
ATOM 703 C C . SER A 1 92 ? 4.530 -13.896 -8.346 1.00 80.25 92 SER A C 1
ATOM 705 O O . SER A 1 92 ? 3.865 -12.862 -8.404 1.00 80.25 92 SER A O 1
ATOM 707 N N . VAL A 1 93 ? 5.524 -14.146 -9.213 1.00 88.50 93 VAL A N 1
ATOM 708 C CA . VAL A 1 93 ? 5.980 -13.192 -10.250 1.00 88.50 93 VAL A CA 1
ATOM 709 C C . VAL A 1 93 ? 4.854 -12.800 -11.215 1.00 88.50 93 VAL A C 1
ATOM 711 O O . VAL A 1 93 ? 4.672 -11.624 -11.535 1.00 88.50 93 VAL A O 1
ATOM 714 N N . GLU A 1 94 ? 4.065 -13.765 -11.701 1.00 88.75 94 GLU A N 1
ATOM 715 C CA . GLU A 1 94 ? 2.972 -13.458 -12.635 1.00 88.75 94 GLU A CA 1
ATOM 716 C C . GLU A 1 94 ? 1.830 -12.686 -11.969 1.00 88.75 94 GLU A C 1
ATOM 718 O O . GLU A 1 94 ? 1.260 -11.779 -12.584 1.00 88.75 94 GLU A O 1
ATOM 723 N N . ALA A 1 95 ? 1.488 -13.033 -10.724 1.00 88.88 95 ALA A N 1
ATOM 724 C CA . ALA A 1 95 ? 0.471 -12.320 -9.957 1.00 88.88 95 ALA A CA 1
ATOM 725 C C . ALA A 1 95 ? 0.871 -10.855 -9.731 1.00 88.88 95 ALA A C 1
ATOM 727 O O . ALA A 1 95 ? 0.038 -9.951 -9.846 1.00 88.88 95 ALA A O 1
ATOM 728 N N . GLU A 1 96 ? 2.156 -10.635 -9.479 1.00 90.88 96 GLU A N 1
ATOM 729 C CA . GLU A 1 96 ? 2.777 -9.335 -9.290 1.00 90.88 96 GLU A CA 1
ATOM 730 C C . GLU A 1 96 ? 2.841 -8.501 -10.562 1.00 90.88 96 GLU A C 1
ATOM 732 O O . GLU A 1 96 ? 2.402 -7.349 -10.562 1.00 90.88 96 GLU A O 1
ATOM 737 N N . HIS A 1 97 ? 3.265 -9.098 -11.675 1.00 94.94 97 HIS A N 1
ATOM 738 C CA . HIS A 1 97 ? 3.199 -8.447 -12.979 1.00 94.94 97 HIS A CA 1
ATOM 739 C C . HIS A 1 97 ? 1.760 -8.022 -13.303 1.00 94.94 97 HIS A C 1
ATOM 741 O O . HIS A 1 97 ? 1.515 -6.874 -13.676 1.00 94.94 97 HIS A O 1
ATOM 747 N N . ALA A 1 98 ? 0.785 -8.907 -13.075 1.00 94.56 98 ALA A N 1
ATOM 748 C CA . ALA A 1 98 ? -0.623 -8.597 -13.297 1.00 94.56 98 ALA A CA 1
ATOM 749 C C . ALA A 1 98 ? -1.145 -7.494 -12.357 1.00 94.56 98 ALA A C 1
ATOM 751 O O . ALA A 1 98 ? -2.019 -6.717 -12.748 1.00 94.56 98 ALA A O 1
ATOM 752 N N . ALA A 1 99 ? -0.653 -7.417 -11.117 1.00 93.38 99 ALA A N 1
ATOM 753 C CA . ALA A 1 99 ? -0.981 -6.336 -10.190 1.00 93.38 99 ALA A CA 1
ATOM 754 C C . ALA A 1 99 ? -0.426 -4.990 -10.674 1.00 93.38 99 ALA A C 1
ATOM 756 O O . ALA A 1 99 ? -1.199 -4.033 -10.781 1.00 93.38 99 ALA A O 1
ATOM 757 N N . GLY A 1 100 ? 0.847 -4.950 -11.074 1.00 96.12 100 GLY A N 1
ATOM 758 C CA . GLY A 1 100 ? 1.474 -3.766 -11.661 1.00 96.12 100 GLY A CA 1
ATOM 759 C C . GLY A 1 100 ? 0.753 -3.294 -12.927 1.00 96.12 100 GLY A C 1
ATOM 760 O O . GLY A 1 100 ? 0.435 -2.112 -13.055 1.00 96.12 100 GLY A O 1
ATOM 761 N N . GLN A 1 101 ? 0.373 -4.216 -13.822 1.00 96.81 101 GLN A N 1
ATOM 762 C CA . GLN A 1 101 ? -0.399 -3.893 -15.031 1.00 96.81 101 GLN A CA 1
ATOM 763 C C . GLN A 1 101 ? -1.735 -3.218 -14.694 1.00 96.81 101 GLN A C 1
ATOM 765 O O . GLN A 1 101 ? -2.114 -2.233 -15.333 1.00 96.81 101 GLN A O 1
ATOM 770 N N . ARG A 1 102 ? -2.453 -3.715 -13.675 1.00 96.06 102 ARG A N 1
ATOM 771 C CA . ARG A 1 102 ? -3.715 -3.105 -13.222 1.00 96.06 102 ARG A CA 1
ATOM 772 C C . ARG A 1 102 ? -3.496 -1.692 -12.686 1.00 96.06 102 ARG A C 1
ATOM 774 O O . ARG A 1 102 ? -4.275 -0.805 -13.034 1.00 96.06 102 ARG A O 1
ATOM 781 N N . ALA A 1 103 ? -2.457 -1.479 -11.878 1.00 96.06 103 ALA A N 1
ATOM 782 C CA . ALA A 1 103 ? -2.140 -0.172 -11.306 1.00 96.06 103 ALA A CA 1
ATOM 783 C C . ALA A 1 103 ? -1.776 0.853 -12.394 1.00 96.06 103 ALA A C 1
ATOM 785 O O . ALA A 1 103 ? -2.381 1.925 -12.458 1.00 96.06 103 ALA A O 1
ATOM 786 N N . VAL A 1 104 ? -0.866 0.494 -13.305 1.00 96.44 104 VAL A N 1
ATOM 787 C CA . VAL A 1 104 ? -0.432 1.363 -14.410 1.00 96.44 104 VAL A CA 1
ATOM 788 C C . VAL A 1 104 ? -1.583 1.660 -15.373 1.00 96.44 104 VAL A C 1
ATOM 790 O O . VAL A 1 104 ? -1.787 2.810 -15.763 1.00 96.44 104 VAL A O 1
ATOM 793 N N . THR A 1 105 ? -2.402 0.658 -15.704 1.00 96.38 105 THR A N 1
ATOM 794 C CA . THR A 1 105 ? -3.584 0.853 -16.559 1.00 96.38 105 THR A CA 1
ATOM 795 C C . THR A 1 105 ? -4.584 1.815 -15.921 1.00 96.38 105 THR A C 1
ATOM 797 O O . THR A 1 105 ? -5.091 2.713 -16.595 1.00 96.38 105 THR A O 1
ATOM 800 N N . ALA A 1 106 ? -4.865 1.661 -14.626 1.00 94.56 106 ALA A N 1
ATOM 801 C CA . ALA A 1 106 ? -5.781 2.549 -13.920 1.00 94.56 106 ALA A CA 1
ATOM 802 C C . ALA A 1 106 ? -5.242 3.988 -13.861 1.00 94.56 106 ALA A C 1
ATOM 804 O O . ALA A 1 106 ? -5.974 4.935 -14.147 1.00 94.56 106 ALA A O 1
ATOM 805 N N . ALA A 1 107 ? -3.943 4.159 -13.599 1.00 92.94 107 ALA A N 1
ATOM 806 C CA . ALA A 1 107 ? -3.296 5.466 -13.635 1.00 92.94 107 ALA A CA 1
ATOM 807 C C . ALA A 1 107 ? -3.367 6.117 -15.026 1.00 92.94 107 ALA A C 1
ATOM 809 O O . ALA A 1 107 ? -3.667 7.307 -15.141 1.00 92.94 107 ALA A O 1
ATOM 810 N N . ALA A 1 108 ? -3.145 5.347 -16.094 1.00 91.31 108 ALA A N 1
ATOM 811 C CA . ALA A 1 108 ? -3.290 5.827 -17.464 1.00 91.31 108 ALA A CA 1
ATOM 812 C C . ALA A 1 108 ? -4.732 6.273 -17.769 1.00 91.31 108 ALA A C 1
ATOM 814 O O . ALA A 1 108 ? -4.926 7.319 -18.389 1.00 91.31 108 ALA A O 1
ATOM 815 N N . GLN A 1 109 ? -5.742 5.538 -17.289 1.00 91.50 109 GLN A N 1
ATOM 816 C CA . GLN A 1 109 ? -7.155 5.915 -17.431 1.00 91.50 109 GLN A CA 1
ATOM 817 C C . GLN A 1 109 ? -7.471 7.232 -16.716 1.00 91.50 109 GLN A C 1
ATOM 819 O O . GLN A 1 109 ? -8.095 8.112 -17.308 1.00 91.50 109 GLN A O 1
ATOM 824 N N . VAL A 1 110 ? -6.998 7.391 -15.479 1.00 90.44 110 VAL A N 1
ATOM 825 C CA . VAL A 1 110 ? -7.160 8.623 -14.695 1.00 90.44 110 VAL A CA 1
ATOM 826 C C . VAL A 1 110 ? -6.511 9.812 -15.411 1.00 90.44 110 VAL A C 1
ATOM 828 O O . VAL A 1 110 ? -7.151 10.845 -15.606 1.00 90.44 110 VAL A O 1
ATOM 831 N N . ARG A 1 111 ? -5.266 9.662 -15.880 1.00 86.06 111 ARG A N 1
ATOM 832 C CA . ARG A 1 111 ? -4.557 10.711 -16.635 1.00 86.06 111 ARG A CA 1
ATOM 833 C C . ARG A 1 111 ? -5.295 11.077 -17.928 1.00 86.06 111 ARG A C 1
ATOM 835 O O . ARG A 1 111 ? -5.459 12.258 -18.228 1.00 86.06 111 ARG A O 1
ATOM 842 N N . ALA A 1 112 ? -5.783 10.084 -18.672 1.00 82.94 112 ALA A N 1
ATOM 843 C CA . ALA A 1 112 ? -6.502 10.297 -19.927 1.00 82.94 112 ALA A CA 1
ATOM 844 C C . ALA A 1 112 ? -7.860 10.992 -19.728 1.00 82.94 112 ALA A C 1
ATOM 846 O O . ALA A 1 112 ? -8.212 11.883 -20.498 1.00 82.94 112 ALA A O 1
ATOM 847 N N . ALA A 1 113 ? -8.609 10.625 -18.684 1.00 76.44 113 ALA A N 1
ATOM 848 C CA . ALA A 1 113 ? -9.912 11.217 -18.381 1.00 76.44 113 ALA A CA 1
ATOM 849 C C . ALA A 1 113 ? -9.819 12.689 -17.940 1.00 76.44 113 ALA A C 1
ATOM 851 O O . ALA A 1 113 ? -10.803 13.430 -18.018 1.00 76.44 113 ALA A O 1
ATOM 852 N N . HIS A 1 114 ? -8.646 13.123 -17.468 1.00 68.62 114 HIS A N 1
ATOM 853 C CA . HIS A 1 114 ? -8.494 14.381 -16.737 1.00 68.62 114 HIS A CA 1
ATOM 854 C C . HIS A 1 114 ? -7.410 15.322 -17.280 1.00 68.62 114 HIS A C 1
ATOM 856 O O . HIS A 1 114 ? -7.212 16.401 -16.724 1.00 68.62 114 HIS A O 1
ATOM 862 N N . GLY A 1 115 ? -6.790 14.982 -18.414 1.00 56.16 115 GLY A N 1
ATOM 863 C CA . GLY A 1 115 ? -5.829 15.818 -19.147 1.00 56.16 115 GLY A CA 1
ATOM 864 C C . GLY A 1 115 ? -6.428 16.952 -20.003 1.00 56.16 115 GLY A C 1
ATOM 865 O O . GLY A 1 115 ? -5.744 17.457 -20.888 1.00 56.16 115 GLY A O 1
ATOM 866 N N . GLY A 1 116 ? -7.693 17.341 -19.789 1.00 54.91 116 GLY A N 1
ATOM 867 C CA . GLY A 1 116 ? -8.364 18.438 -20.512 1.00 54.91 116 GLY A CA 1
ATOM 868 C C . GLY A 1 116 ? -8.135 19.836 -19.904 1.00 54.91 116 GLY A C 1
ATOM 869 O O . GLY A 1 116 ? -7.787 19.956 -18.732 1.00 54.91 116 GLY A O 1
ATOM 870 N N . GLU A 1 117 ? -8.384 20.897 -20.689 1.00 48.84 117 GLU A N 1
ATOM 871 C CA . GLU A 1 117 ? -8.038 22.329 -20.473 1.00 48.84 117 GLU A CA 1
ATOM 872 C C . GLU A 1 117 ? -8.557 23.026 -19.181 1.00 48.84 117 GLU A C 1
ATOM 874 O O . GLU A 1 117 ? -8.385 24.234 -19.020 1.00 48.84 117 GLU A O 1
ATOM 879 N N . HIS A 1 118 ? -9.153 22.308 -18.222 1.00 50.34 118 HIS A N 1
ATOM 880 C CA . HIS A 1 118 ? -9.780 22.880 -17.019 1.00 50.34 118 HIS A CA 1
ATOM 881 C C . HIS A 1 118 ? -9.443 22.131 -15.712 1.00 50.34 118 HIS A C 1
ATOM 883 O O . HIS A 1 118 ? -10.321 21.875 -14.887 1.00 50.34 118 HIS A O 1
ATOM 889 N N . ALA A 1 119 ? -8.177 21.774 -15.489 1.00 51.91 119 ALA A N 1
ATOM 890 C CA . ALA A 1 119 ? -7.745 21.187 -14.217 1.00 51.91 119 ALA A CA 1
ATOM 891 C C . ALA A 1 119 ? -7.568 22.269 -13.128 1.00 51.91 119 ALA A C 1
ATOM 893 O O . ALA A 1 119 ? -6.713 23.146 -13.241 1.00 51.91 119 ALA A O 1
ATOM 894 N N . THR A 1 120 ? -8.364 22.212 -12.055 1.00 51.84 120 THR A N 1
ATOM 895 C CA . THR A 1 120 ? -8.206 23.076 -10.867 1.00 51.84 120 THR A CA 1
ATOM 896 C C . THR A 1 120 ? -7.070 22.578 -9.958 1.00 51.84 120 THR A C 1
ATOM 898 O O . THR A 1 120 ? -6.557 21.472 -10.128 1.00 51.84 120 THR A O 1
ATOM 901 N N . ALA A 1 121 ? -6.665 23.386 -8.969 1.00 52.03 121 ALA A N 1
ATOM 902 C CA . ALA A 1 121 ? -5.537 23.095 -8.070 1.00 52.03 121 ALA A CA 1
ATOM 903 C C . ALA A 1 121 ? -5.671 21.792 -7.239 1.00 52.03 121 ALA A C 1
ATOM 905 O O . ALA A 1 121 ? -4.653 21.259 -6.801 1.00 52.03 121 ALA A O 1
ATOM 906 N N . ASN A 1 122 ? -6.890 21.253 -7.087 1.00 51.94 122 ASN A N 1
ATOM 907 C CA . ASN A 1 122 ? -7.211 20.019 -6.346 1.00 51.94 122 ASN A CA 1
ATOM 908 C C . ASN A 1 122 ? -7.749 18.928 -7.297 1.00 51.94 122 ASN A C 1
ATOM 910 O O . ASN A 1 122 ? -8.808 18.354 -7.072 1.00 51.94 122 ASN A O 1
ATOM 914 N N . SER A 1 123 ? -7.059 18.754 -8.422 1.00 59.94 123 SER A N 1
ATOM 915 C CA . SER A 1 123 ? -7.574 18.238 -9.693 1.00 59.94 123 SER A CA 1
ATOM 916 C C . SER A 1 123 ? -8.249 16.858 -9.711 1.00 59.94 123 SER A C 1
ATOM 918 O O . SER A 1 123 ? -7.987 15.967 -8.901 1.00 59.94 123 SER A O 1
ATOM 920 N N . ASN A 1 124 ? -9.017 16.664 -10.789 1.00 60.59 124 ASN A N 1
ATOM 921 C CA . ASN A 1 124 ? -9.664 15.415 -11.178 1.00 60.59 124 ASN A CA 1
ATOM 922 C C . ASN A 1 124 ? -8.701 14.218 -11.336 1.00 60.59 124 ASN A C 1
ATOM 924 O O . ASN A 1 124 ? -9.166 13.094 -11.363 1.00 60.59 124 ASN A O 1
ATOM 928 N N . GLU A 1 125 ? -7.381 14.401 -11.455 1.00 83.25 125 GLU A N 1
ATOM 929 C CA . GLU A 1 125 ? -6.467 13.247 -11.529 1.00 83.25 125 GLU A CA 1
ATOM 930 C C . GLU A 1 125 ? -6.126 12.696 -10.136 1.00 83.25 125 GLU A C 1
ATOM 932 O O . GLU A 1 125 ? -5.937 11.495 -9.974 1.00 83.25 125 GLU A O 1
ATOM 937 N N . LEU A 1 126 ? -6.029 13.567 -9.123 1.00 90.31 126 LEU A N 1
ATOM 938 C CA . LEU A 1 126 ? -5.742 13.150 -7.756 1.00 90.31 126 LEU A CA 1
ATOM 939 C C . LEU A 1 126 ? -7.006 12.591 -7.130 1.00 90.31 126 LEU A C 1
ATOM 941 O O . LEU A 1 126 ? -6.936 11.544 -6.510 1.00 90.31 126 LEU A O 1
ATOM 945 N N . PHE A 1 127 ? -8.145 13.256 -7.333 1.00 91.12 127 PHE A N 1
ATOM 946 C CA . PHE A 1 127 ? -9.421 12.877 -6.735 1.00 91.12 127 PHE A CA 1
ATOM 947 C C . PHE A 1 127 ? -10.568 12.965 -7.764 1.00 91.12 127 PHE A C 1
ATOM 949 O O . PHE A 1 127 ? -11.452 13.814 -7.629 1.00 91.12 127 PHE A O 1
ATOM 956 N N . PRO A 1 128 ? -10.590 12.102 -8.800 1.00 87.12 128 PRO A N 1
ATOM 957 C CA . PRO A 1 128 ? -11.617 12.101 -9.853 1.00 87.12 128 PRO A CA 1
ATOM 958 C C . PRO A 1 128 ? -13.042 11.998 -9.311 1.00 87.12 128 PRO A C 1
ATOM 960 O O . PRO A 1 128 ? -13.965 12.601 -9.854 1.00 87.12 128 PRO A O 1
ATOM 963 N N . ASN A 1 129 ? -13.203 11.274 -8.202 1.00 86.44 129 ASN A N 1
ATOM 964 C CA . ASN A 1 129 ? -14.485 11.022 -7.549 1.00 86.44 129 ASN A CA 1
ATOM 965 C C . ASN A 1 129 ? -14.714 11.918 -6.312 1.00 86.44 129 ASN A C 1
ATOM 967 O O . ASN A 1 129 ? -15.608 11.666 -5.504 1.00 86.44 129 ASN A O 1
ATOM 971 N N . GLY A 1 130 ? -13.928 12.992 -6.163 1.00 86.69 130 GLY A N 1
ATOM 972 C CA . GLY A 1 130 ? -14.086 14.009 -5.122 1.00 86.69 130 GLY A CA 1
ATOM 973 C C . GLY A 1 130 ? -13.312 13.713 -3.838 1.00 86.69 130 GLY A C 1
ATOM 974 O O . GLY A 1 130 ? -12.308 14.365 -3.571 1.00 86.69 130 GLY A O 1
ATOM 975 N N . LEU A 1 131 ? -13.784 12.771 -3.020 1.00 91.12 131 LEU A N 1
ATOM 976 C CA . LEU A 1 131 ? -13.123 12.401 -1.763 1.00 91.12 131 LEU A CA 1
ATOM 977 C C . LEU A 1 131 ? -12.468 11.020 -1.879 1.00 91.12 131 LEU A C 1
ATOM 979 O O . LEU A 1 131 ? -13.052 10.132 -2.503 1.00 91.12 131 LEU A O 1
ATOM 983 N N . PRO A 1 132 ? -11.289 10.809 -1.266 1.00 92.69 132 PRO A N 1
ATOM 984 C CA . PRO A 1 132 ? -10.682 9.490 -1.224 1.00 92.69 132 PRO A CA 1
ATOM 985 C C . PRO A 1 132 ? -11.574 8.536 -0.433 1.00 92.69 132 PRO A C 1
ATOM 987 O O . PRO A 1 132 ? -12.095 8.872 0.633 1.00 92.69 132 PRO A O 1
ATOM 990 N N . SER A 1 133 ? -11.738 7.334 -0.975 1.00 91.69 133 SER A N 1
ATOM 991 C CA . SER A 1 133 ? -12.491 6.261 -0.344 1.00 91.69 133 SER A CA 1
ATOM 992 C C . SER A 1 133 ? -11.542 5.278 0.319 1.00 91.69 133 SER A C 1
ATOM 994 O O . SER A 1 133 ? -10.531 4.876 -0.259 1.00 91.69 133 SER A O 1
ATOM 996 N N . LEU A 1 134 ? -11.912 4.823 1.514 1.00 93.25 134 LEU A N 1
ATOM 997 C CA . LEU A 1 134 ? -11.196 3.748 2.184 1.00 93.25 134 LEU A CA 1
ATOM 998 C C . LEU A 1 134 ? -11.237 2.450 1.363 1.00 93.25 134 LEU A C 1
ATOM 1000 O O . LEU A 1 134 ? -10.280 1.685 1.375 1.00 93.25 134 LEU A O 1
ATOM 1004 N N . ASP A 1 135 ? -12.304 2.206 0.604 1.00 93.19 135 ASP A N 1
ATOM 1005 C CA . ASP A 1 135 ? -12.427 1.017 -0.250 1.00 93.19 135 ASP A CA 1
ATOM 1006 C C . ASP A 1 135 ? -11.476 1.043 -1.457 1.00 93.19 135 ASP A C 1
ATOM 1008 O O . ASP A 1 135 ? -11.155 -0.008 -2.019 1.00 93.19 135 ASP A O 1
ATOM 1012 N N . ALA A 1 136 ? -11.002 2.234 -1.834 1.00 92.56 136 ALA A N 1
ATOM 1013 C CA . ALA A 1 136 ? -10.050 2.416 -2.919 1.00 92.56 136 ALA A CA 1
ATOM 1014 C C . ALA A 1 136 ? -8.617 2.082 -2.501 1.00 92.56 136 ALA A C 1
ATOM 1016 O O . ALA A 1 136 ? -7.830 1.677 -3.345 1.00 92.56 136 ALA A O 1
ATOM 1017 N N . LEU A 1 137 ? -8.271 2.236 -1.217 1.00 96.38 137 LEU A N 1
ATOM 1018 C CA . LEU A 1 137 ? -6.910 2.028 -0.723 1.00 96.38 137 LEU A CA 1
ATOM 1019 C C . LEU A 1 137 ? -6.502 0.558 -0.868 1.00 96.38 137 LEU A C 1
ATOM 1021 O O . LEU A 1 137 ? -7.027 -0.303 -0.158 1.00 96.38 137 LEU A O 1
ATOM 1025 N N . ARG A 1 138 ? -5.556 0.260 -1.760 1.00 96.06 138 ARG A N 1
ATOM 1026 C CA . ARG A 1 138 ? -4.991 -1.085 -1.906 1.00 96.06 138 ARG A CA 1
ATOM 1027 C C . ARG A 1 138 ? -3.480 -1.021 -1.896 1.00 96.06 138 ARG A C 1
ATOM 1029 O O . ARG A 1 138 ? -2.896 -0.413 -2.790 1.00 96.06 138 ARG A O 1
ATOM 1036 N N . GLN A 1 139 ? -2.892 -1.658 -0.893 1.00 95.44 139 GLN A N 1
ATOM 1037 C CA . GLN A 1 139 ? -1.448 -1.806 -0.784 1.00 95.44 139 GLN A CA 1
ATOM 1038 C C . GLN A 1 139 ? -0.851 -2.447 -2.040 1.00 95.44 139 GLN A C 1
ATOM 1040 O O . GLN A 1 139 ? -1.453 -3.353 -2.629 1.00 95.44 139 GLN A O 1
ATOM 1045 N N . GLY A 1 140 ? 0.307 -1.926 -2.437 1.00 93.50 140 GLY A N 1
ATOM 1046 C CA . GLY A 1 140 ? 1.113 -2.436 -3.535 1.00 93.50 140 GLY A CA 1
ATOM 1047 C C . GLY A 1 140 ? 2.082 -3.529 -3.086 1.00 93.50 140 GLY A C 1
ATOM 1048 O O . GLY A 1 140 ? 1.754 -4.382 -2.267 1.00 93.50 140 GLY A O 1
ATOM 1049 N N . MET A 1 141 ? 3.278 -3.500 -3.662 1.00 90.88 141 MET A N 1
ATOM 1050 C CA . MET A 1 141 ? 4.352 -4.477 -3.455 1.00 90.88 141 MET A CA 1
ATOM 1051 C C . MET A 1 141 ? 5.282 -4.127 -2.290 1.00 90.88 141 MET A C 1
ATOM 1053 O O . MET A 1 141 ? 6.154 -4.917 -1.956 1.00 90.88 141 MET A O 1
ATOM 1057 N N . LEU A 1 142 ? 5.151 -2.934 -1.707 1.00 91.69 142 LEU A N 1
ATOM 1058 C CA . LEU A 1 142 ? 6.010 -2.483 -0.615 1.00 91.69 142 LEU A CA 1
ATOM 1059 C C . LEU A 1 142 ? 5.449 -2.929 0.741 1.00 91.69 142 LEU A C 1
ATOM 1061 O O . LEU A 1 142 ? 4.234 -2.983 0.934 1.00 91.69 142 LEU A O 1
ATOM 1065 N N . GLY A 1 143 ? 6.329 -3.219 1.702 1.00 91.88 143 GLY A N 1
ATOM 1066 C CA . GLY A 1 143 ? 5.993 -3.544 3.093 1.00 91.88 143 GLY A CA 1
ATOM 1067 C C . GLY A 1 143 ? 5.539 -2.351 3.945 1.00 91.88 143 GLY A C 1
ATOM 1068 O O . GLY A 1 143 ? 5.710 -2.362 5.161 1.00 91.88 143 GLY A O 1
ATOM 1069 N N . ASP A 1 144 ? 4.913 -1.335 3.354 1.00 95.44 144 ASP A N 1
ATOM 1070 C CA . ASP A 1 144 ? 4.499 -0.086 4.009 1.00 95.44 144 ASP A CA 1
ATOM 1071 C C . ASP A 1 144 ? 3.128 -0.188 4.715 1.00 95.44 144 ASP A C 1
ATOM 1073 O O . ASP A 1 144 ? 2.437 0.806 4.959 1.00 95.44 144 ASP A O 1
ATOM 1077 N N . CYS A 1 145 ? 2.719 -1.405 5.089 1.00 97.12 145 CYS A N 1
ATOM 1078 C CA . CYS A 1 145 ? 1.409 -1.684 5.685 1.00 97.12 145 CYS A CA 1
ATOM 1079 C C . CYS A 1 145 ? 1.118 -0.832 6.929 1.00 97.12 145 CYS A C 1
ATOM 1081 O O . CYS A 1 145 ? -0.016 -0.398 7.121 1.00 97.12 145 CYS A O 1
ATOM 1083 N N . TYR A 1 146 ? 2.137 -0.561 7.748 1.00 97.50 146 TYR A N 1
ATOM 1084 C CA . TYR A 1 146 ? 2.053 0.262 8.955 1.00 97.50 146 TYR A CA 1
ATOM 1085 C C . TYR A 1 146 ? 1.601 1.697 8.638 1.00 97.50 146 TYR A C 1
ATOM 1087 O O . TYR A 1 146 ? 0.713 2.247 9.295 1.00 97.50 146 TYR A O 1
ATOM 1095 N N . PHE A 1 147 ? 2.145 2.273 7.566 1.00 97.81 147 PHE A N 1
ATOM 1096 C CA . PHE A 1 147 ? 1.802 3.596 7.065 1.00 97.81 147 PHE A CA 1
ATOM 1097 C C . PHE A 1 147 ? 0.394 3.613 6.460 1.00 97.81 147 PHE A C 1
ATOM 1099 O O . PHE A 1 147 ? -0.431 4.473 6.786 1.00 97.81 147 PHE A O 1
ATOM 1106 N N . LEU A 1 148 ? 0.070 2.617 5.634 1.00 98.25 148 LEU A N 1
ATOM 1107 C CA . LEU A 1 148 ? -1.239 2.501 4.993 1.00 98.25 148 LEU A CA 1
ATOM 1108 C C . LEU A 1 148 ? -2.374 2.206 5.979 1.00 98.25 148 LEU A C 1
ATOM 1110 O O . LEU A 1 148 ? -3.496 2.681 5.787 1.00 98.25 148 LEU A O 1
ATOM 1114 N N . ALA A 1 149 ? -2.103 1.458 7.048 1.00 98.38 149 ALA A N 1
ATOM 1115 C CA . ALA A 1 149 ? -3.048 1.223 8.131 1.00 98.38 149 ALA A CA 1
ATOM 1116 C C . ALA A 1 149 ? -3.405 2.540 8.841 1.00 98.38 149 ALA A C 1
ATOM 1118 O O . ALA A 1 149 ? -4.587 2.812 9.085 1.00 98.38 149 ALA A O 1
ATOM 1119 N N . ALA A 1 150 ? -2.420 3.399 9.104 1.00 97.88 150 ALA A N 1
ATOM 1120 C CA . ALA A 1 150 ? -2.663 4.718 9.680 1.00 97.88 150 ALA A CA 1
ATOM 1121 C C . ALA A 1 150 ? -3.426 5.639 8.708 1.00 97.88 150 ALA A C 1
ATOM 1123 O O . ALA A 1 150 ? -4.410 6.277 9.101 1.00 97.88 150 ALA A O 1
ATOM 1124 N N . LEU A 1 151 ? -3.056 5.636 7.421 1.00 97.88 151 LEU A N 1
ATOM 1125 C CA . LEU A 1 151 ? -3.765 6.372 6.368 1.00 97.88 151 LEU A CA 1
ATOM 1126 C C . LEU A 1 151 ? -5.227 5.917 6.241 1.00 97.88 151 LEU A C 1
ATOM 1128 O O . LEU A 1 151 ? -6.129 6.744 6.100 1.00 97.88 151 LEU A O 1
ATOM 1132 N N . GLY A 1 152 ? -5.489 4.613 6.360 1.00 97.44 152 GLY A N 1
ATOM 1133 C CA . GLY A 1 152 ? -6.838 4.055 6.382 1.00 97.44 152 GLY A CA 1
ATOM 1134 C C . GLY A 1 152 ? -7.682 4.587 7.546 1.00 97.44 152 GLY A C 1
ATOM 1135 O O . GLY A 1 152 ? -8.830 4.991 7.344 1.00 97.44 152 GLY A O 1
ATOM 1136 N N . GLY A 1 153 ? -7.100 4.680 8.747 1.00 96.38 153 GLY A N 1
ATOM 1137 C CA . GLY A 1 153 ? -7.746 5.306 9.906 1.00 96.38 153 GLY A CA 1
ATOM 1138 C C . GLY A 1 153 ? -8.014 6.803 9.702 1.00 96.38 153 GLY A C 1
ATOM 1139 O O . GLY A 1 153 ? -9.103 7.291 10.016 1.00 96.38 153 GLY A O 1
ATOM 1140 N N . MET A 1 154 ? -7.065 7.529 9.099 1.00 95.19 154 MET A N 1
ATOM 1141 C CA . MET A 1 154 ? -7.224 8.944 8.740 1.00 95.19 154 MET A CA 1
ATOM 1142 C C . MET A 1 154 ? -8.392 9.158 7.765 1.00 95.19 154 MET A C 1
ATOM 1144 O O . MET A 1 154 ? -9.252 10.002 8.027 1.00 95.19 154 MET A O 1
ATOM 1148 N N . ILE A 1 155 ? -8.462 8.364 6.688 1.00 95.31 155 ILE A N 1
ATOM 1149 C CA . ILE A 1 155 ? -9.537 8.420 5.683 1.00 95.31 155 ILE A CA 1
ATOM 1150 C C . ILE A 1 155 ? -10.889 8.077 6.307 1.00 95.31 155 ILE A C 1
ATOM 1152 O O . ILE A 1 155 ? -11.874 8.762 6.043 1.00 95.31 155 ILE A O 1
ATOM 1156 N N . SER A 1 156 ? -10.949 7.045 7.154 1.00 94.31 156 SER A N 1
ATOM 1157 C CA . SER A 1 156 ? -12.196 6.632 7.810 1.00 94.31 156 SER A CA 1
ATOM 1158 C C . SER A 1 156 ? -12.786 7.727 8.701 1.00 94.31 156 SER A C 1
ATOM 1160 O O . SER A 1 156 ? -14.002 7.790 8.882 1.00 94.31 156 SER A O 1
ATOM 1162 N N . ARG A 1 157 ? -11.933 8.579 9.277 1.00 91.75 157 ARG A N 1
ATOM 1163 C CA . ARG A 1 157 ? -12.342 9.676 10.155 1.00 91.75 157 ARG A CA 1
ATOM 1164 C C . ARG A 1 157 ? -12.725 10.939 9.391 1.00 91.75 157 ARG A C 1
ATOM 1166 O O . ARG A 1 157 ? -13.755 11.543 9.681 1.00 91.75 157 ARG A O 1
ATOM 1173 N N . ASP A 1 158 ? -11.847 11.389 8.503 1.00 93.19 158 ASP A N 1
ATOM 1174 C CA . ASP A 1 158 ? -12.013 12.622 7.735 1.00 93.19 158 ASP A CA 1
ATOM 1175 C C . ASP A 1 158 ? -11.339 12.462 6.367 1.00 93.19 158 ASP A C 1
ATOM 1177 O O . ASP A 1 158 ? -10.188 12.859 6.195 1.00 93.19 158 ASP A O 1
ATOM 1181 N N . PRO A 1 159 ? -12.032 11.938 5.345 1.00 93.94 159 PRO A N 1
ATOM 1182 C CA . PRO A 1 159 ? -11.432 11.779 4.020 1.00 93.94 159 PRO A CA 1
ATOM 1183 C C . PRO A 1 159 ? -11.006 13.123 3.401 1.00 93.94 159 PRO A C 1
ATOM 1185 O O . PRO A 1 159 ? -10.120 13.169 2.548 1.00 93.94 159 PRO A O 1
ATOM 1188 N N . SER A 1 160 ? -11.567 14.250 3.862 1.00 93.88 160 SER A N 1
ATOM 1189 C CA . SER A 1 160 ? -11.163 15.576 3.385 1.00 93.88 160 SER A CA 1
ATOM 1190 C C . SER A 1 160 ? -9.772 15.983 3.882 1.00 93.88 160 SER A C 1
ATOM 1192 O O . SER A 1 160 ? -9.169 16.883 3.295 1.00 93.88 160 SER A O 1
ATOM 1194 N N . SER A 1 161 ? -9.232 15.360 4.939 1.00 92.44 161 SER A N 1
ATOM 1195 C CA . SER A 1 161 ? -7.875 15.664 5.411 1.00 92.44 161 SER A CA 1
ATOM 1196 C C . SER A 1 161 ? -6.814 15.274 4.391 1.00 92.44 161 SER A C 1
ATOM 1198 O O . SER A 1 161 ? -5.845 16.007 4.224 1.00 92.44 161 SER A O 1
ATOM 1200 N N . VAL A 1 162 ? -7.033 14.182 3.657 1.00 93.88 162 VAL A N 1
ATOM 1201 C CA . VAL A 1 162 ? -6.147 13.734 2.574 1.00 93.88 162 VAL A CA 1
ATOM 1202 C C . VAL A 1 162 ? -6.182 14.714 1.396 1.00 93.88 162 VAL A C 1
ATOM 1204 O O . VAL A 1 162 ? -5.138 15.067 0.857 1.00 93.88 162 VAL A O 1
ATOM 1207 N N . VAL A 1 163 ? -7.356 15.253 1.047 1.00 93.44 163 VAL A N 1
ATOM 1208 C CA . VAL A 1 163 ? -7.463 16.287 -0.001 1.00 93.44 163 VAL A CA 1
ATOM 1209 C C . VAL A 1 163 ? -6.699 17.555 0.384 1.00 93.44 163 VAL A C 1
ATOM 1211 O O . VAL A 1 163 ? -6.015 18.141 -0.447 1.00 93.44 163 VAL A O 1
ATOM 1214 N N . ARG A 1 164 ? -6.774 17.978 1.653 1.00 93.00 164 ARG A N 1
ATOM 1215 C CA . ARG A 1 164 ? -6.037 19.159 2.146 1.00 93.00 164 ARG A CA 1
ATOM 1216 C C . ARG A 1 164 ? -4.525 18.941 2.229 1.00 93.00 164 ARG A C 1
ATOM 1218 O O . ARG A 1 164 ? -3.782 19.917 2.265 1.00 93.00 164 ARG A O 1
ATOM 1225 N N . MET A 1 165 ? -4.087 17.687 2.289 1.00 94.38 165 MET A N 1
ATOM 1226 C CA . MET A 1 165 ? -2.687 17.307 2.437 1.00 94.38 165 MET A CA 1
ATOM 1227 C C . MET A 1 165 ? -1.906 17.398 1.123 1.00 94.38 165 MET A C 1
ATOM 1229 O O . MET A 1 165 ? -0.703 17.644 1.167 1.00 94.38 165 MET A O 1
ATOM 1233 N N . ILE A 1 166 ? -2.561 17.226 -0.030 1.00 94.81 166 ILE A N 1
ATOM 1234 C CA . ILE A 1 166 ? -1.898 17.200 -1.340 1.00 94.81 166 ILE A CA 1
ATOM 1235 C C . ILE A 1 166 ? -2.201 18.481 -2.119 1.00 94.81 166 ILE A C 1
ATOM 1237 O O . ILE A 1 166 ? -3.354 18.815 -2.381 1.00 94.81 166 ILE A O 1
ATOM 1241 N N . ARG A 1 167 ? -1.150 19.164 -2.575 1.00 92.19 167 ARG A N 1
ATOM 1242 C CA . ARG A 1 167 ? -1.231 20.300 -3.497 1.00 92.19 167 ARG A CA 1
ATOM 1243 C C . ARG A 1 167 ? -0.502 19.980 -4.795 1.00 92.19 167 ARG A C 1
ATOM 1245 O O . ARG A 1 167 ? 0.658 19.582 -4.771 1.00 92.19 167 ARG A O 1
ATOM 1252 N N . ARG A 1 168 ? -1.135 20.240 -5.938 1.00 90.31 168 ARG A N 1
ATOM 1253 C CA . ARG A 1 168 ? -0.452 20.255 -7.241 1.00 90.31 168 ARG A CA 1
ATOM 1254 C C . ARG A 1 168 ? 0.357 21.533 -7.422 1.00 90.31 168 ARG A C 1
ATOM 1256 O O . ARG A 1 168 ? -0.145 22.628 -7.175 1.00 90.31 168 ARG A O 1
ATOM 1263 N N . ASN A 1 169 ? 1.568 21.398 -7.939 1.00 91.62 169 ASN A N 1
ATOM 1264 C CA . ASN A 1 169 ? 2.366 22.512 -8.434 1.00 91.62 169 ASN A CA 1
ATOM 1265 C C . ASN A 1 169 ? 2.341 22.472 -9.965 1.00 91.62 169 ASN A C 1
ATOM 1267 O O . ASN A 1 169 ? 2.615 21.433 -10.571 1.00 91.62 169 ASN A O 1
ATOM 1271 N N . LEU A 1 170 ? 1.955 23.592 -10.576 1.00 88.75 170 LEU A N 1
ATOM 1272 C CA . LEU A 1 170 ? 1.707 23.691 -12.012 1.00 88.75 170 LEU A CA 1
ATOM 1273 C C . LEU A 1 170 ? 2.719 24.615 -12.685 1.00 88.75 170 LEU A C 1
ATOM 1275 O O . LEU A 1 170 ? 3.071 25.651 -12.123 1.00 88.75 170 LEU A O 1
ATOM 1279 N N . ASP A 1 171 ? 3.109 24.264 -13.906 1.00 84.44 171 ASP A N 1
ATOM 1280 C CA . ASP A 1 171 ? 3.664 25.191 -14.891 1.00 84.44 171 ASP A CA 1
ATOM 1281 C C . ASP A 1 171 ? 2.677 25.283 -16.064 1.00 84.44 171 ASP A C 1
ATOM 1283 O O . ASP A 1 171 ? 2.438 24.315 -16.793 1.00 84.44 171 ASP A O 1
ATOM 1287 N N . GLY A 1 172 ? 1.984 26.419 -16.162 1.00 84.19 172 GLY A N 1
ATOM 1288 C CA . GLY A 1 172 ? 0.768 26.532 -16.965 1.00 84.19 172 GLY A CA 1
ATOM 1289 C C . GLY A 1 172 ? -0.288 25.512 -16.519 1.00 84.19 172 GLY A C 1
ATOM 1290 O O . GLY A 1 172 ? -0.752 25.546 -15.381 1.00 84.19 172 GLY A O 1
ATOM 1291 N N . ASN A 1 173 ? -0.652 24.595 -17.419 1.00 78.69 173 ASN A N 1
ATOM 1292 C CA . ASN A 1 173 ? -1.600 23.507 -17.141 1.00 78.69 173 ASN A CA 1
ATOM 1293 C C . ASN A 1 173 ? -0.912 22.177 -16.788 1.00 78.69 173 ASN A C 1
ATOM 1295 O O . ASN A 1 173 ? -1.590 21.221 -16.408 1.00 78.69 173 ASN A O 1
ATOM 1299 N N . ALA A 1 174 ? 0.414 22.098 -16.924 1.00 81.62 174 ALA A N 1
ATOM 1300 C CA . ALA A 1 174 ? 1.168 20.878 -16.681 1.00 81.62 174 ALA A CA 1
ATOM 1301 C C . ALA A 1 174 ? 1.494 20.736 -15.193 1.00 81.62 174 ALA A C 1
ATOM 1303 O O . ALA A 1 174 ? 1.950 21.683 -14.554 1.00 81.62 174 ALA A O 1
ATOM 1304 N N . VAL A 1 175 ? 1.287 19.542 -14.639 1.00 87.00 175 VAL A N 1
ATOM 1305 C CA . VAL A 1 175 ? 1.746 19.227 -13.283 1.00 87.00 175 VAL A CA 1
ATOM 1306 C C . VAL A 1 175 ? 3.240 18.968 -13.316 1.00 87.00 175 VAL A C 1
ATOM 1308 O O . VAL A 1 175 ? 3.695 18.042 -13.982 1.00 87.00 175 VAL A O 1
ATOM 1311 N N . THR A 1 176 ? 3.997 19.774 -12.580 1.00 90.31 176 THR A N 1
ATOM 1312 C CA . THR A 1 176 ? 5.454 19.632 -12.474 1.00 90.31 176 THR A CA 1
ATOM 1313 C C . THR A 1 176 ? 5.867 18.905 -11.202 1.00 90.31 176 THR A C 1
ATOM 1315 O O . THR A 1 176 ? 6.884 18.220 -11.182 1.00 90.31 176 THR A O 1
ATOM 1318 N N . SER A 1 177 ? 5.078 19.030 -10.134 1.00 94.19 177 SER A N 1
ATOM 1319 C CA . SER A 1 177 ? 5.283 18.309 -8.875 1.00 94.19 177 SER A CA 1
ATOM 1320 C C . SER A 1 177 ? 4.023 18.309 -8.009 1.00 94.19 177 SER A C 1
ATOM 1322 O O . SER A 1 177 ? 3.064 19.040 -8.265 1.00 94.19 177 SER A O 1
ATOM 1324 N N . TYR A 1 178 ? 4.053 17.513 -6.947 1.00 95.44 178 TYR A N 1
ATOM 1325 C CA . TYR A 1 178 ? 3.075 17.505 -5.869 1.00 95.44 178 TYR A CA 1
ATOM 1326 C C . TYR A 1 178 ? 3.761 17.889 -4.563 1.00 95.44 178 TYR A C 1
ATOM 1328 O O . TYR A 1 178 ? 4.840 17.387 -4.262 1.00 95.44 178 TYR A O 1
ATOM 1336 N N . THR A 1 179 ? 3.130 18.755 -3.779 1.00 96.81 179 THR A N 1
ATOM 1337 C CA . THR A 1 179 ? 3.511 19.025 -2.393 1.00 96.81 179 THR A CA 1
ATOM 1338 C C . THR A 1 179 ? 2.567 18.265 -1.469 1.00 96.81 179 THR A C 1
ATOM 1340 O O . THR A 1 179 ? 1.354 18.431 -1.570 1.00 96.81 179 THR A O 1
ATOM 1343 N N . VAL A 1 180 ? 3.117 17.450 -0.574 1.00 97.44 180 VAL A N 1
ATOM 1344 C CA . VAL A 1 180 ? 2.382 16.614 0.378 1.00 97.44 180 VAL A CA 1
ATOM 1345 C C . VAL A 1 180 ? 2.772 17.027 1.795 1.00 97.44 180 VAL A C 1
ATOM 1347 O O . VAL A 1 180 ? 3.946 16.983 2.160 1.00 97.44 180 VAL A O 1
ATOM 1350 N N . ALA A 1 181 ? 1.799 17.477 2.582 1.00 96.81 181 ALA A N 1
ATOM 1351 C CA . ALA A 1 181 ? 2.013 17.997 3.929 1.00 96.81 181 ALA A CA 1
ATOM 1352 C C . ALA A 1 181 ? 1.812 16.907 4.994 1.00 96.81 181 ALA A C 1
ATOM 1354 O O . ALA A 1 181 ? 0.714 16.766 5.536 1.00 96.81 181 ALA A O 1
ATOM 1355 N N . PHE A 1 182 ? 2.867 16.146 5.299 1.00 96.50 182 PHE A N 1
ATOM 1356 C CA . PHE A 1 182 ? 2.876 15.283 6.482 1.00 96.50 182 PHE A CA 1
ATOM 1357 C C . PHE A 1 182 ? 3.053 16.105 7.759 1.00 96.50 182 PHE A C 1
ATOM 1359 O O . PHE A 1 182 ? 3.424 17.283 7.725 1.00 96.50 182 PHE A O 1
ATOM 1366 N N . GLN A 1 183 ? 2.776 15.457 8.885 1.00 92.06 183 GLN A N 1
ATOM 1367 C CA . GLN A 1 183 ? 3.088 15.971 10.212 1.00 92.06 183 GLN A CA 1
ATOM 1368 C C . GLN A 1 183 ? 4.372 15.305 10.734 1.00 92.06 183 GLN A C 1
ATOM 1370 O O . GLN A 1 183 ? 5.080 14.626 9.984 1.00 92.06 183 GLN A O 1
ATOM 1375 N N . GLY A 1 184 ? 4.683 15.539 12.010 1.00 86.00 184 GLY A N 1
ATOM 1376 C CA . GLY A 1 184 ? 5.822 14.916 12.676 1.00 86.00 184 GLY A CA 1
ATOM 1377 C C . GLY A 1 184 ? 7.152 15.209 11.978 1.00 86.00 184 GLY A C 1
ATOM 1378 O O . GLY A 1 184 ? 7.360 16.287 11.415 1.00 86.00 184 GLY A O 1
ATOM 1379 N N . GLU A 1 185 ? 8.055 14.232 12.023 1.00 87.88 185 GLU A N 1
ATOM 1380 C CA . GLU A 1 185 ? 9.418 14.352 11.491 1.00 87.88 185 GLU A CA 1
ATOM 1381 C C . GLU A 1 185 ? 9.483 14.315 9.957 1.00 87.88 185 GLU A C 1
ATOM 1383 O O . GLU A 1 185 ? 10.397 14.886 9.366 1.00 87.88 185 GLU A O 1
ATOM 1388 N N . ILE A 1 186 ? 8.491 13.704 9.301 1.00 92.38 186 ILE A N 1
ATOM 1389 C CA . ILE A 1 186 ? 8.429 13.602 7.835 1.00 92.38 186 ILE A CA 1
ATOM 1390 C C . ILE A 1 186 ? 8.248 14.982 7.197 1.00 92.38 186 ILE A C 1
ATOM 1392 O O . ILE A 1 186 ? 8.840 15.277 6.156 1.00 92.38 186 ILE A O 1
ATOM 1396 N N . GLY A 1 187 ? 7.428 15.834 7.818 1.00 93.81 187 GLY A N 1
ATOM 1397 C CA . GLY A 1 187 ? 7.184 17.199 7.367 1.00 93.81 187 GLY A CA 1
ATOM 1398 C C . GLY A 1 187 ? 6.666 17.312 5.926 1.00 93.81 187 GLY A C 1
ATOM 1399 O O . GLY A 1 187 ? 6.131 16.385 5.323 1.00 93.81 187 GLY A O 1
ATOM 1400 N N . THR A 1 188 ? 6.786 18.502 5.339 1.00 96.44 188 THR A N 1
ATOM 1401 C CA . THR A 1 188 ? 6.287 18.737 3.976 1.00 96.44 188 THR A CA 1
ATOM 1402 C C . THR A 1 188 ? 7.270 18.244 2.921 1.00 96.44 188 THR A C 1
ATOM 1404 O O . THR A 1 188 ? 8.420 18.675 2.888 1.00 96.44 188 THR A O 1
ATOM 1407 N N . GLN A 1 189 ? 6.778 17.426 1.995 1.00 96.75 189 GLN A N 1
ATOM 1408 C CA . GLN A 1 189 ? 7.552 16.846 0.903 1.00 96.75 189 GLN A CA 1
ATOM 1409 C C . GLN A 1 189 ? 7.090 17.397 -0.444 1.00 96.75 189 GLN A C 1
ATOM 1411 O O . GLN A 1 189 ? 5.904 17.640 -0.648 1.00 96.75 189 GLN A O 1
ATOM 1416 N N . THR A 1 190 ? 8.021 17.611 -1.375 1.00 96.44 190 THR A N 1
ATOM 1417 C CA . THR A 1 190 ? 7.698 17.948 -2.771 1.00 96.44 190 THR A CA 1
ATOM 1418 C C . THR A 1 190 ? 8.293 16.897 -3.691 1.00 96.44 190 THR A C 1
ATOM 1420 O O . THR A 1 190 ? 9.506 16.715 -3.687 1.00 96.44 190 THR A O 1
ATOM 1423 N N . VAL A 1 191 ? 7.445 16.217 -4.463 1.00 94.75 191 VAL A N 1
ATOM 1424 C CA . VAL A 1 191 ? 7.820 15.090 -5.328 1.00 94.75 191 VAL A CA 1
ATOM 1425 C C . VAL A 1 191 ? 7.417 15.338 -6.774 1.00 94.75 191 VAL A C 1
ATOM 1427 O O . VAL A 1 191 ? 6.377 15.936 -7.051 1.00 94.75 191 VAL A O 1
ATOM 1430 N N . ALA A 1 192 ? 8.217 14.841 -7.716 1.00 93.62 192 ALA A N 1
ATOM 1431 C CA . ALA A 1 192 ? 7.798 14.737 -9.111 1.00 93.62 192 ALA A CA 1
ATOM 1432 C C . ALA A 1 192 ? 6.624 13.747 -9.252 1.00 93.62 192 ALA A C 1
ATOM 1434 O O . ALA A 1 192 ? 6.475 12.858 -8.402 1.00 93.62 192 ALA A O 1
ATOM 1435 N N . PRO A 1 193 ? 5.816 13.836 -10.325 1.00 93.44 193 PRO A N 1
ATOM 1436 C CA . PRO A 1 193 ? 4.792 12.837 -10.595 1.00 93.44 193 PRO A CA 1
ATOM 1437 C C . PRO A 1 193 ? 5.338 11.402 -10.557 1.00 93.44 193 PRO A C 1
ATOM 1439 O O . PRO A 1 193 ? 6.468 11.186 -11.004 1.00 93.44 193 PRO A O 1
ATOM 1442 N N . PRO A 1 194 ? 4.588 10.431 -10.002 1.00 94.38 194 PRO A N 1
ATOM 1443 C CA . PRO A 1 194 ? 5.002 9.035 -10.033 1.00 94.38 194 PRO A CA 1
ATOM 1444 C C . PRO A 1 194 ? 5.159 8.523 -11.473 1.00 94.38 194 PRO A C 1
ATOM 1446 O O . PRO A 1 194 ? 4.271 8.755 -12.305 1.00 94.38 194 PRO A O 1
ATOM 1449 N N . THR A 1 195 ? 6.272 7.849 -11.764 1.00 94.75 195 THR A N 1
ATOM 1450 C CA . THR A 1 195 ? 6.484 7.118 -13.024 1.00 94.75 195 THR A CA 1
ATOM 1451 C C . THR A 1 195 ? 5.593 5.878 -13.072 1.00 94.75 195 THR A C 1
ATOM 1453 O O . THR A 1 195 ? 5.021 5.470 -12.061 1.00 94.75 195 THR A O 1
ATOM 1456 N N . ASP A 1 196 ? 5.463 5.246 -14.238 1.00 96.62 196 ASP A N 1
ATOM 1457 C CA . ASP A 1 196 ? 4.735 3.974 -14.319 1.00 96.62 196 ASP A CA 1
ATOM 1458 C C . ASP A 1 196 ? 5.468 2.853 -13.564 1.00 96.62 196 ASP A C 1
ATOM 1460 O O . ASP A 1 196 ? 4.811 1.988 -12.992 1.00 96.62 196 ASP A O 1
ATOM 1464 N N . GLY A 1 197 ? 6.806 2.894 -13.497 1.00 95.06 197 GLY A N 1
ATOM 1465 C CA . GLY A 1 197 ? 7.599 1.948 -12.703 1.00 95.06 197 GLY A CA 1
ATOM 1466 C C . GLY A 1 197 ? 7.320 2.076 -11.206 1.00 95.06 197 GLY A C 1
ATOM 1467 O O . GLY A 1 197 ? 7.087 1.083 -10.525 1.00 95.06 197 GLY A O 1
ATOM 1468 N N . GLU A 1 198 ? 7.250 3.310 -10.708 1.00 95.12 198 GLU A N 1
ATOM 1469 C CA . GLU A 1 198 ? 6.848 3.602 -9.332 1.00 95.12 198 GLU A CA 1
ATOM 1470 C C . GLU A 1 198 ? 5.388 3.197 -9.065 1.00 95.12 198 GLU A C 1
ATOM 1472 O O . GLU A 1 198 ? 5.111 2.530 -8.074 1.00 95.12 198 GLU A O 1
ATOM 1477 N N . ILE A 1 199 ? 4.450 3.529 -9.961 1.00 96.19 199 ILE A N 1
ATOM 1478 C CA . ILE A 1 199 ? 3.023 3.173 -9.820 1.00 96.19 199 ILE A CA 1
ATOM 1479 C C . ILE A 1 199 ? 2.794 1.663 -9.815 1.00 96.19 199 ILE A C 1
ATOM 1481 O O . ILE A 1 199 ? 1.877 1.195 -9.145 1.00 96.19 199 ILE A O 1
ATOM 1485 N N . ALA A 1 200 ? 3.590 0.901 -10.563 1.00 96.19 200 ALA A N 1
ATOM 1486 C CA . ALA A 1 200 ? 3.485 -0.552 -10.575 1.00 96.19 200 ALA A CA 1
ATOM 1487 C C . ALA A 1 200 ? 3.859 -1.191 -9.224 1.00 96.19 200 ALA A C 1
ATOM 1489 O O . ALA A 1 200 ? 3.362 -2.280 -8.934 1.00 96.19 200 ALA A O 1
ATOM 1490 N N . ARG A 1 201 ? 4.688 -0.516 -8.411 1.00 93.12 201 ARG A N 1
ATOM 1491 C CA . ARG A 1 201 ? 5.123 -0.969 -7.076 1.00 93.12 201 ARG A CA 1
ATOM 1492 C C . ARG A 1 201 ? 4.271 -0.403 -5.954 1.00 93.12 201 ARG A C 1
ATOM 1494 O O . ARG A 1 201 ? 3.956 -1.122 -5.010 1.00 93.12 201 ARG A O 1
ATOM 1501 N N . TYR A 1 202 ? 3.944 0.879 -6.046 1.00 95.56 202 TYR A N 1
ATOM 1502 C CA . TYR A 1 202 ? 3.182 1.588 -5.035 1.00 95.56 202 TYR A CA 1
ATOM 1503 C C . TYR A 1 202 ? 1.750 1.067 -4.916 1.00 95.56 202 TYR A C 1
ATOM 1505 O O . TYR A 1 202 ? 1.177 0.418 -5.795 1.00 95.56 202 TYR A O 1
ATOM 1513 N N . SER A 1 203 ? 1.160 1.400 -3.788 1.00 96.00 203 SER A N 1
ATOM 1514 C CA . SER A 1 203 ? -0.250 1.301 -3.494 1.00 96.00 203 SER A CA 1
ATOM 1515 C C . SER A 1 203 ? -1.088 2.081 -4.498 1.00 96.00 203 SER A C 1
ATOM 1517 O O . SER A 1 203 ? -0.756 3.177 -4.958 1.00 96.00 203 SER A O 1
ATOM 1519 N N . SER A 1 204 ? -2.236 1.503 -4.838 1.00 94.88 204 SER A N 1
ATOM 1520 C CA . SER A 1 204 ? -3.108 2.006 -5.890 1.00 94.88 204 SER A CA 1
ATOM 1521 C C . SER A 1 204 ? -4.509 2.267 -5.365 1.00 94.88 204 SER A C 1
ATOM 1523 O O . SER A 1 204 ? -5.114 1.421 -4.711 1.00 94.88 204 SER A O 1
ATOM 1525 N N . SER A 1 205 ? -5.045 3.433 -5.716 1.00 93.94 205 SER A N 1
ATOM 1526 C CA . SER A 1 205 ? -6.469 3.763 -5.607 1.00 93.94 205 SER A CA 1
ATOM 1527 C C . SER A 1 205 ? -7.271 3.345 -6.846 1.00 93.94 205 SER A C 1
ATOM 1529 O O . SER A 1 205 ? -8.445 3.680 -6.981 1.00 93.94 205 SER A O 1
ATOM 1531 N N . GLY A 1 206 ? -6.655 2.614 -7.781 1.00 92.88 206 GLY A N 1
ATOM 1532 C CA . GLY A 1 206 ? -7.270 2.268 -9.055 1.00 92.88 206 GLY A CA 1
ATOM 1533 C C . GLY A 1 206 ? -7.708 3.518 -9.819 1.00 92.88 206 GLY A C 1
ATOM 1534 O O . GLY A 1 206 ? -6.940 4.461 -9.994 1.00 92.88 206 GLY A O 1
ATOM 1535 N N . VAL A 1 207 ? -8.957 3.521 -10.282 1.00 91.75 207 VAL A N 1
ATOM 1536 C CA . VAL A 1 207 ? -9.537 4.655 -11.018 1.00 91.75 207 VAL A CA 1
ATOM 1537 C C . VAL A 1 207 ? -10.005 5.796 -10.106 1.00 91.75 207 VAL A C 1
ATOM 1539 O O . VAL A 1 207 ? -10.428 6.829 -10.616 1.00 91.75 207 VAL A O 1
ATOM 1542 N N . ASP A 1 208 ? -9.888 5.654 -8.778 1.00 91.81 208 ASP A N 1
ATOM 1543 C CA . ASP A 1 208 ? -10.240 6.702 -7.804 1.00 91.81 208 ASP A CA 1
ATOM 1544 C C . ASP A 1 208 ? -9.130 7.750 -7.621 1.00 91.81 208 ASP A C 1
ATOM 1546 O O . ASP A 1 208 ? -9.193 8.574 -6.707 1.00 91.81 208 ASP A O 1
ATOM 1550 N N . GLY A 1 209 ? -8.131 7.752 -8.506 1.00 92.94 209 GLY A N 1
ATOM 1551 C CA . GLY A 1 209 ? -7.157 8.827 -8.657 1.00 92.94 209 GLY A CA 1
ATOM 1552 C C . GLY A 1 209 ? -5.719 8.421 -8.371 1.00 92.94 209 GLY A C 1
ATOM 1553 O O . GLY A 1 209 ? -5.426 7.271 -8.056 1.00 92.94 209 GLY A O 1
ATOM 1554 N N . LEU A 1 210 ? -4.817 9.395 -8.479 1.00 94.31 210 LEU A N 1
ATOM 1555 C CA . LEU A 1 210 ? -3.380 9.257 -8.219 1.00 94.31 210 LEU A CA 1
ATOM 1556 C C . LEU A 1 210 ? -2.979 9.667 -6.792 1.00 94.31 210 LEU A C 1
ATOM 1558 O O . LEU A 1 210 ? -1.791 9.689 -6.480 1.00 94.31 210 LEU A O 1
ATOM 1562 N N . TRP A 1 211 ? -3.935 10.008 -5.923 1.00 95.75 211 TRP A N 1
ATOM 1563 C CA . TRP A 1 211 ? -3.646 10.497 -4.571 1.00 95.75 211 TRP A CA 1
ATOM 1564 C C . TRP A 1 211 ? -2.810 9.520 -3.737 1.00 95.75 211 TRP A C 1
ATOM 1566 O O . TRP A 1 211 ? -1.907 9.957 -3.027 1.00 95.75 211 TRP A O 1
ATOM 1576 N N . LEU A 1 212 ? -3.078 8.215 -3.846 1.00 97.19 212 LEU A N 1
ATOM 1577 C CA . LEU A 1 212 ? -2.397 7.194 -3.055 1.00 97.19 212 LEU A CA 1
ATOM 1578 C C . LEU A 1 212 ? -0.922 7.012 -3.459 1.00 97.19 212 LEU A C 1
ATOM 1580 O O . LEU A 1 212 ? -0.070 7.234 -2.597 1.00 97.19 212 LEU A O 1
ATOM 1584 N N . PRO A 1 213 ? -0.578 6.746 -4.739 1.00 96.50 213 PRO A N 1
ATOM 1585 C CA . PRO A 1 213 ? 0.827 6.637 -5.138 1.00 96.50 213 PRO A CA 1
ATOM 1586 C C . PRO A 1 213 ? 1.601 7.957 -4.973 1.00 96.50 213 PRO A C 1
ATOM 1588 O O . PRO A 1 213 ? 2.814 7.943 -4.790 1.00 96.50 213 PRO A O 1
ATOM 1591 N N . VAL A 1 214 ? 0.930 9.117 -5.007 1.00 97.06 214 VAL A N 1
ATOM 1592 C CA . VAL A 1 214 ? 1.568 10.414 -4.710 1.00 97.06 214 VAL A CA 1
ATOM 1593 C C . VAL A 1 214 ? 1.930 10.543 -3.229 1.00 97.06 214 VAL A C 1
ATOM 1595 O O . VAL A 1 214 ? 3.032 10.997 -2.917 1.00 97.06 214 VAL A O 1
ATOM 1598 N N . ILE A 1 215 ? 1.028 10.156 -2.320 1.00 97.38 215 ILE A N 1
ATOM 1599 C CA . ILE A 1 215 ? 1.292 10.176 -0.876 1.00 97.38 215 ILE A CA 1
ATOM 1600 C C . ILE A 1 215 ? 2.419 9.208 -0.525 1.00 97.38 215 ILE A C 1
ATOM 1602 O O . ILE A 1 215 ? 3.354 9.602 0.164 1.00 97.38 215 ILE A O 1
ATOM 1606 N N . GLU A 1 216 ? 2.378 7.980 -1.029 1.00 97.00 216 GLU A N 1
ATOM 1607 C CA . GLU A 1 216 ? 3.403 6.972 -0.746 1.00 97.00 216 GLU A CA 1
ATOM 1608 C C . GLU A 1 216 ? 4.777 7.376 -1.292 1.00 97.00 216 GLU A C 1
ATOM 1610 O O . GLU A 1 216 ? 5.767 7.325 -0.563 1.00 97.00 216 GLU A O 1
ATOM 1615 N N . LYS A 1 217 ? 4.846 7.917 -2.519 1.00 95.62 217 LYS A N 1
ATOM 1616 C CA . LYS A 1 217 ? 6.089 8.484 -3.069 1.00 95.62 217 LYS A CA 1
ATOM 1617 C C . LYS A 1 217 ? 6.656 9.598 -2.189 1.00 95.62 217 LYS A C 1
ATOM 1619 O O . LYS A 1 217 ? 7.865 9.674 -1.970 1.00 95.62 217 LYS A O 1
ATOM 1624 N N . ALA A 1 218 ? 5.791 10.484 -1.700 1.00 96.56 218 ALA A N 1
ATOM 1625 C CA . ALA A 1 218 ? 6.198 11.571 -0.822 1.00 96.56 218 ALA A CA 1
ATOM 1626 C C . ALA A 1 218 ? 6.663 11.067 0.549 1.00 96.56 218 ALA A C 1
ATOM 1628 O O . ALA A 1 218 ? 7.641 11.593 1.075 1.00 96.56 218 ALA A O 1
ATOM 1629 N N . TYR A 1 219 ? 6.029 10.027 1.088 1.00 96.38 219 TYR A N 1
ATOM 1630 C CA . TYR A 1 219 ? 6.460 9.385 2.326 1.00 96.38 219 TYR A CA 1
ATOM 1631 C C . TYR A 1 219 ? 7.831 8.712 2.167 1.00 96.38 219 TYR A C 1
ATOM 1633 O O . TYR A 1 219 ? 8.737 8.986 2.953 1.00 96.38 219 TYR A O 1
ATOM 1641 N N . ALA A 1 220 ? 8.029 7.951 1.083 1.00 94.19 220 ALA A N 1
ATOM 1642 C CA . ALA A 1 220 ? 9.321 7.364 0.725 1.00 94.19 220 ALA A CA 1
ATOM 1643 C C . ALA A 1 220 ? 10.425 8.430 0.630 1.00 94.19 220 ALA A C 1
ATOM 1645 O O . ALA A 1 220 ? 11.514 8.250 1.165 1.00 94.19 220 ALA A O 1
ATOM 1646 N N . GLN A 1 221 ? 10.141 9.581 0.007 1.00 93.94 221 GLN A N 1
ATOM 1647 C CA . GLN A 1 221 ? 11.090 10.699 -0.043 1.00 93.94 221 GLN A CA 1
ATOM 1648 C C . GLN A 1 221 ? 11.365 11.310 1.336 1.00 93.94 221 GLN A C 1
ATOM 1650 O O . GLN A 1 221 ? 12.500 11.682 1.618 1.00 93.94 221 GLN A O 1
ATOM 1655 N N . GLY A 1 222 ? 10.357 11.426 2.199 1.00 93.38 222 GLY A N 1
ATOM 1656 C CA . GLY A 1 222 ? 10.546 11.939 3.554 1.00 93.38 222 GLY A CA 1
ATOM 1657 C C . GLY A 1 222 ? 11.424 11.038 4.425 1.00 93.38 222 GLY A C 1
ATOM 1658 O O . GLY A 1 222 ? 12.191 11.554 5.232 1.00 93.38 222 GLY A O 1
ATOM 1659 N N . ARG A 1 223 ? 11.355 9.715 4.225 1.00 91.25 223 ARG A N 1
ATOM 1660 C CA . ARG A 1 223 ? 12.185 8.721 4.929 1.00 91.25 223 ARG A CA 1
ATOM 1661 C C . ARG A 1 223 ? 13.589 8.593 4.326 1.00 91.25 223 ARG A C 1
ATOM 1663 O O . ARG A 1 223 ? 14.573 8.674 5.049 1.00 91.25 223 ARG A O 1
ATOM 1670 N N . GLY A 1 224 ? 13.684 8.447 3.003 1.00 83.56 224 GLY A N 1
ATOM 1671 C CA . GLY A 1 224 ? 14.932 8.141 2.288 1.00 83.56 224 GLY A CA 1
ATOM 1672 C C . GLY A 1 224 ? 15.653 9.315 1.634 1.00 83.56 224 GLY A C 1
ATOM 1673 O O . GLY A 1 224 ? 16.674 9.137 0.963 1.00 83.56 224 GLY A O 1
ATOM 1674 N N . GLY A 1 225 ? 15.101 10.523 1.739 1.00 80.50 225 GLY A N 1
ATOM 1675 C CA . GLY A 1 225 ? 15.575 11.682 0.993 1.00 80.50 225 GLY A CA 1
ATOM 1676 C C . GLY A 1 225 ? 15.519 11.472 -0.526 1.00 80.50 225 GLY A C 1
ATOM 1677 O O . GLY A 1 225 ? 14.659 10.781 -1.077 1.00 80.50 225 GLY A O 1
ATOM 1678 N N . ALA A 1 226 ? 16.468 12.080 -1.240 1.00 70.88 226 ALA A N 1
ATOM 1679 C CA . ALA A 1 226 ? 16.538 12.013 -2.700 1.00 70.88 226 ALA A CA 1
ATOM 1680 C C . ALA A 1 226 ? 17.160 10.708 -3.245 1.00 70.88 226 ALA A C 1
ATOM 1682 O O . ALA A 1 226 ? 17.389 10.625 -4.451 1.00 70.88 226 ALA A O 1
ATOM 1683 N N . SER A 1 227 ? 17.392 9.679 -2.420 1.00 74.44 227 SER A N 1
ATOM 1684 C CA . SER A 1 227 ? 17.951 8.387 -2.862 1.00 74.44 227 SER A CA 1
ATOM 1685 C C . SER A 1 227 ? 17.093 7.726 -3.946 1.00 74.44 227 SER A C 1
ATOM 1687 O O . SER A 1 227 ? 15.870 7.739 -3.844 1.00 74.44 227 SER A O 1
ATOM 1689 N N . VAL A 1 228 ? 17.705 7.141 -4.979 1.00 67.75 228 VAL A N 1
ATOM 1690 C CA . VAL A 1 228 ? 16.974 6.365 -6.004 1.00 67.75 228 VAL A CA 1
ATOM 1691 C C . VAL A 1 228 ? 16.357 5.083 -5.438 1.00 67.75 228 VAL A C 1
ATOM 1693 O O . VAL A 1 228 ? 15.352 4.633 -5.967 1.00 67.75 228 VAL A O 1
ATOM 1696 N N . ASN A 1 229 ? 16.875 4.585 -4.310 1.00 71.81 229 ASN A N 1
ATOM 1697 C CA . ASN A 1 229 ? 16.376 3.392 -3.620 1.00 71.81 229 ASN A CA 1
ATOM 1698 C C . ASN A 1 229 ? 15.375 3.731 -2.508 1.00 71.81 229 ASN A C 1
ATOM 1700 O O . ASN A 1 229 ? 15.076 2.891 -1.673 1.00 71.81 229 ASN A O 1
ATOM 1704 N N . ARG A 1 230 ? 14.859 4.964 -2.437 1.00 79.25 230 ARG A N 1
ATOM 1705 C CA . ARG A 1 230 ? 14.018 5.429 -1.315 1.00 79.25 230 ARG A CA 1
ATOM 1706 C C . ARG A 1 230 ? 12.779 4.563 -1.036 1.00 79.25 230 ARG A C 1
ATOM 1708 O O . ARG A 1 230 ? 12.192 4.674 0.030 1.00 79.25 230 ARG A O 1
ATOM 1715 N N . GLN A 1 231 ? 12.351 3.728 -1.981 1.00 81.12 231 GLN A N 1
ATOM 1716 C CA . GLN A 1 231 ? 11.273 2.760 -1.798 1.00 81.12 231 GLN A CA 1
ATOM 1717 C C . GLN A 1 231 ? 11.634 1.661 -0.789 1.00 81.12 231 GLN A C 1
ATOM 1719 O O . GLN A 1 231 ? 10.731 1.190 -0.104 1.00 81.12 231 GLN A O 1
ATOM 1724 N N . SER A 1 232 ? 12.911 1.283 -0.642 1.00 79.69 232 SER A N 1
ATOM 1725 C CA . SER A 1 232 ? 13.337 0.323 0.390 1.00 79.69 232 SER A CA 1
ATOM 1726 C C . SER A 1 232 ? 13.141 0.887 1.800 1.00 79.69 232 SER A C 1
ATOM 1728 O O . SER A 1 232 ? 12.777 0.162 2.713 1.00 79.69 232 SER A O 1
ATOM 1730 N N . GLU A 1 233 ? 13.250 2.206 1.974 1.00 84.31 233 GLU A N 1
ATOM 1731 C CA . GLU A 1 233 ? 13.097 2.886 3.276 1.00 84.31 233 GLU A CA 1
ATOM 1732 C C . GLU A 1 233 ? 11.682 2.795 3.865 1.00 84.31 233 GLU A C 1
ATOM 1734 O O . GLU A 1 233 ? 11.466 3.092 5.041 1.00 84.31 233 GLU A O 1
ATOM 1739 N N . ILE A 1 234 ? 10.705 2.417 3.039 1.00 86.75 234 ILE A N 1
ATOM 1740 C CA . ILE A 1 234 ? 9.324 2.157 3.459 1.00 86.75 234 ILE A CA 1
ATOM 1741 C C . ILE A 1 234 ? 8.885 0.718 3.157 1.00 86.75 234 ILE A C 1
ATOM 1743 O O . ILE A 1 234 ? 7.830 0.296 3.621 1.00 86.75 234 ILE A O 1
ATOM 1747 N N . GLY A 1 235 ? 9.680 -0.022 2.379 1.00 83.44 235 GLY A N 1
ATOM 1748 C CA . GLY A 1 235 ? 9.341 -1.331 1.830 1.00 83.44 235 GLY A CA 1
ATOM 1749 C C . GLY A 1 235 ? 9.707 -2.518 2.716 1.00 83.44 235 GLY A C 1
ATOM 1750 O O . GLY A 1 235 ? 9.130 -3.581 2.522 1.00 83.44 235 GLY A O 1
ATOM 1751 N N . GLU A 1 236 ? 10.584 -2.333 3.704 1.00 84.38 236 GLU A N 1
ATOM 1752 C CA . GLU A 1 236 ? 11.110 -3.408 4.568 1.00 84.38 236 GLU A CA 1
ATOM 1753 C C . GLU A 1 236 ? 10.359 -3.550 5.909 1.00 84.38 236 GLU A C 1
ATOM 1755 O O . GLU A 1 236 ? 10.857 -4.141 6.868 1.00 84.38 236 GLU A O 1
ATOM 1760 N N . GLY A 1 237 ? 9.149 -2.990 6.000 1.00 84.75 237 GLY A N 1
ATOM 1761 C CA . GLY A 1 237 ? 8.370 -2.940 7.237 1.00 84.75 237 GLY A CA 1
ATOM 1762 C C . GLY A 1 237 ? 8.678 -1.717 8.104 1.00 84.75 237 GLY A C 1
ATOM 1763 O O . GLY A 1 237 ? 9.561 -0.909 7.821 1.00 84.75 237 GLY A O 1
ATOM 1764 N N . GLY A 1 238 ? 7.891 -1.549 9.163 1.00 88.31 238 GLY A N 1
ATOM 1765 C CA . GLY A 1 238 ? 7.986 -0.414 10.077 1.00 88.31 238 GLY A CA 1
ATOM 1766 C C . GLY A 1 238 ? 7.037 -0.570 11.259 1.00 88.31 238 GLY A C 1
ATOM 1767 O O . GLY A 1 238 ? 6.163 -1.443 11.268 1.00 88.31 238 GLY A O 1
ATOM 1768 N N . SER A 1 239 ? 7.216 0.266 12.278 1.00 92.81 239 SER A N 1
ATOM 1769 C CA . SER A 1 239 ? 6.327 0.275 13.438 1.00 92.81 239 SER A CA 1
ATOM 1770 C C . SER A 1 239 ? 4.990 0.926 13.085 1.00 92.81 239 SER A C 1
ATOM 1772 O O . SER A 1 239 ? 4.929 1.959 12.417 1.00 92.81 239 SER A O 1
ATOM 1774 N N . ILE A 1 240 ? 3.893 0.383 13.614 1.00 95.81 240 ILE A N 1
ATOM 1775 C CA . ILE A 1 240 ? 2.562 0.990 13.471 1.00 95.81 240 ILE A CA 1
ATOM 1776 C C . ILE A 1 240 ? 2.471 2.393 14.080 1.00 95.81 240 ILE A C 1
ATOM 1778 O O . ILE A 1 240 ? 1.693 3.213 13.590 1.00 95.81 240 ILE A O 1
ATOM 1782 N N . SER A 1 241 ? 3.307 2.710 15.073 1.00 95.25 241 SER A N 1
ATOM 1783 C CA . SER A 1 241 ? 3.405 4.067 15.618 1.00 95.25 241 SER A CA 1
ATOM 1784 C C . SER A 1 241 ? 3.985 5.059 14.608 1.00 95.25 241 SER A C 1
ATOM 1786 O O . SER A 1 241 ? 3.444 6.149 14.453 1.00 95.25 241 SER A O 1
ATOM 1788 N N . GLU A 1 242 ? 5.004 4.664 13.834 1.00 94.25 242 GLU A N 1
ATOM 1789 C CA . GLU A 1 242 ? 5.605 5.523 12.800 1.00 94.25 242 GLU A CA 1
ATOM 1790 C C . GLU A 1 242 ? 4.584 5.907 11.720 1.00 94.25 242 GLU A C 1
ATOM 1792 O O . GLU A 1 242 ? 4.614 7.019 11.187 1.00 94.25 242 GLU A O 1
ATOM 1797 N N . GLY A 1 243 ? 3.646 5.003 11.421 1.00 95.06 243 GLY A N 1
ATOM 1798 C CA . GLY A 1 243 ? 2.533 5.279 10.518 1.00 95.06 243 GLY A CA 1
ATOM 1799 C C . GLY A 1 243 ? 1.604 6.370 11.057 1.00 95.06 243 GLY A C 1
ATOM 1800 O O . GLY A 1 243 ? 1.210 7.266 10.312 1.00 95.06 243 GLY A O 1
ATOM 1801 N N . ILE A 1 244 ? 1.267 6.330 12.351 1.00 96.88 244 ILE A N 1
ATOM 1802 C CA . ILE A 1 244 ? 0.437 7.355 13.006 1.00 96.88 244 ILE A CA 1
ATOM 1803 C C . ILE A 1 244 ? 1.184 8.694 13.080 1.00 96.88 244 ILE A C 1
ATOM 1805 O O . ILE A 1 244 ? 0.603 9.747 12.783 1.00 96.88 244 ILE A O 1
ATOM 1809 N N . ASP A 1 245 ? 2.469 8.666 13.422 1.00 95.38 245 ASP A N 1
ATOM 1810 C CA . ASP A 1 245 ? 3.307 9.857 13.583 1.00 95.38 245 ASP A CA 1
ATOM 1811 C C . ASP A 1 245 ? 3.516 10.604 12.252 1.00 95.38 245 ASP A C 1
ATOM 1813 O O . ASP A 1 245 ? 3.656 11.827 12.234 1.00 95.38 245 ASP A O 1
ATOM 1817 N N . ALA A 1 246 ? 3.427 9.916 11.107 1.00 94.38 246 ALA A N 1
ATOM 1818 C CA . ALA A 1 246 ? 3.448 10.559 9.790 1.00 94.38 246 ALA A CA 1
ATOM 1819 C C . ALA A 1 246 ? 2.261 11.523 9.566 1.00 94.38 246 ALA A C 1
ATOM 1821 O O . ALA A 1 246 ? 2.362 12.492 8.808 1.00 94.38 246 ALA A O 1
ATOM 1822 N N . PHE A 1 247 ? 1.121 11.287 10.221 1.00 94.75 247 PHE A N 1
ATOM 1823 C CA . PHE A 1 247 ? -0.109 12.066 10.029 1.00 94.75 247 PHE A CA 1
ATOM 1824 C C . PHE A 1 247 ? -0.493 12.922 11.237 1.00 94.75 247 PHE A C 1
ATOM 1826 O O . PHE A 1 247 ? -1.474 13.673 11.174 1.00 94.75 247 PHE A O 1
ATOM 1833 N N . THR A 1 248 ? 0.248 12.822 12.340 1.00 92.69 248 THR A N 1
ATOM 1834 C CA . THR A 1 248 ? -0.089 13.472 13.607 1.00 92.69 248 THR A CA 1
ATOM 1835 C C . THR A 1 248 ? 1.132 14.153 14.229 1.00 92.69 248 THR A C 1
ATOM 1837 O O . THR A 1 248 ? 2.269 13.865 13.889 1.00 92.69 248 THR A O 1
ATOM 1840 N N . ALA A 1 249 ? 0.899 15.131 15.106 1.00 86.44 249 ALA A N 1
ATOM 1841 C CA . ALA A 1 249 ? 1.964 15.848 15.820 1.00 86.44 249 ALA A CA 1
ATOM 1842 C C . ALA A 1 249 ? 1.961 15.562 17.334 1.00 86.44 249 ALA A C 1
ATOM 1844 O O . ALA A 1 249 ? 2.778 16.119 18.060 1.00 86.44 249 ALA A O 1
ATOM 1845 N N . GLY A 1 250 ? 0.997 14.762 17.807 1.00 80.56 250 GLY A N 1
ATOM 1846 C CA . GLY A 1 250 ? 0.718 14.535 19.228 1.00 80.56 250 GLY A CA 1
ATOM 1847 C C . GLY A 1 250 ? 1.489 13.378 19.855 1.00 80.56 250 GLY A C 1
ATOM 1848 O O . GLY A 1 250 ? 1.466 13.262 21.070 1.00 80.56 250 GLY A O 1
ATOM 1849 N N . GLY A 1 251 ? 2.192 12.573 19.052 1.00 87.44 251 GLY A N 1
ATOM 1850 C CA . GLY A 1 251 ? 2.771 11.304 19.484 1.00 87.44 251 GLY A CA 1
ATOM 1851 C C . GLY A 1 251 ? 1.761 10.155 19.440 1.00 87.44 251 GLY A C 1
ATOM 1852 O O . GLY A 1 251 ? 0.613 10.317 19.002 1.00 87.44 251 GLY A O 1
ATOM 1853 N N . THR A 1 252 ? 2.215 8.990 19.899 1.00 95.06 252 THR A N 1
ATOM 1854 C CA . THR A 1 252 ? 1.470 7.733 19.846 1.00 95.06 252 THR A CA 1
ATOM 1855 C C . THR A 1 252 ? 1.572 6.988 21.182 1.00 95.06 252 THR A C 1
ATOM 1857 O O . THR A 1 252 ? 2.671 6.738 21.674 1.00 95.06 252 THR A O 1
ATOM 1860 N N . ASP A 1 253 ? 0.428 6.578 21.731 1.00 96.69 253 ASP A N 1
ATOM 1861 C CA . ASP A 1 253 ? 0.319 5.658 22.871 1.00 96.69 253 ASP A CA 1
ATOM 1862 C C . ASP A 1 253 ? 0.249 4.225 22.331 1.00 96.69 253 ASP A C 1
ATOM 1864 O O . ASP A 1 253 ? -0.628 3.921 21.523 1.00 96.69 253 ASP A O 1
ATOM 1868 N N . SER A 1 254 ? 1.180 3.352 22.720 1.00 97.38 254 SER A N 1
ATOM 1869 C CA . SER A 1 254 ? 1.244 1.970 22.224 1.00 97.38 254 SER A CA 1
ATOM 1870 C C . SER A 1 254 ? 1.229 0.975 23.370 1.00 97.38 254 SER A C 1
ATOM 1872 O O . SER A 1 254 ? 1.995 1.110 24.323 1.00 97.38 254 SER A O 1
ATOM 1874 N N . ASP A 1 255 ? 0.392 -0.046 23.227 1.00 97.44 255 ASP A N 1
ATOM 1875 C CA . ASP A 1 255 ? 0.253 -1.138 24.178 1.00 97.44 255 ASP A CA 1
ATOM 1876 C C . ASP A 1 255 ? 0.732 -2.444 23.552 1.00 97.44 255 ASP A C 1
ATOM 1878 O O . ASP A 1 255 ? 0.299 -2.820 22.457 1.00 97.44 255 ASP A O 1
ATOM 1882 N N . ASP A 1 256 ? 1.566 -3.164 24.295 1.00 97.00 256 ASP A N 1
ATOM 1883 C CA . ASP A 1 256 ? 1.861 -4.561 24.018 1.00 97.00 256 ASP A CA 1
ATOM 1884 C C . ASP A 1 256 ? 0.759 -5.429 24.646 1.00 97.00 256 ASP A C 1
ATOM 1886 O O . ASP A 1 256 ? 0.518 -5.392 25.859 1.00 97.00 256 ASP A O 1
ATOM 1890 N N . LEU A 1 257 ? 0.062 -6.211 23.822 1.00 96.06 257 LEU A N 1
ATOM 1891 C CA . LEU A 1 257 ? -1.153 -6.920 24.241 1.00 96.06 257 LEU A CA 1
ATOM 1892 C C . LEU A 1 257 ? -0.855 -8.079 25.199 1.00 96.06 257 LEU A C 1
ATOM 1894 O O . LEU A 1 257 ? -1.631 -8.330 26.114 1.00 96.06 257 LEU A O 1
ATOM 1898 N N . TRP A 1 258 ? 0.338 -8.681 25.124 1.00 92.94 258 TRP A N 1
ATOM 1899 C CA . TRP A 1 258 ? 0.752 -9.745 26.052 1.00 92.94 258 TRP A CA 1
ATOM 1900 C C . TRP A 1 258 ? 0.783 -9.314 27.534 1.00 92.94 258 TRP A C 1
ATOM 1902 O O . TRP A 1 258 ? 0.804 -10.173 28.418 1.00 92.94 258 TRP A O 1
ATOM 1912 N N . CYS A 1 259 ? 0.817 -8.007 27.823 1.00 94.56 259 CYS A N 1
ATOM 1913 C CA . CYS A 1 259 ? 0.782 -7.459 29.181 1.00 94.56 259 CYS A CA 1
ATOM 1914 C C . CYS A 1 259 ? -0.336 -6.426 29.412 1.00 94.56 259 CYS A C 1
ATOM 1916 O O . CYS A 1 259 ? -0.345 -5.768 30.457 1.00 94.56 259 CYS A O 1
ATOM 1918 N N . THR A 1 260 ? -1.288 -6.302 28.481 1.00 96.38 260 THR A N 1
ATOM 1919 C CA . THR A 1 260 ? -2.397 -5.343 28.563 1.00 96.38 260 THR A CA 1
ATOM 1920 C C . THR A 1 260 ? -3.723 -6.073 28.709 1.00 96.38 260 THR A C 1
ATOM 1922 O O . THR A 1 260 ? -4.122 -6.831 27.840 1.00 96.38 260 THR A O 1
ATOM 1925 N N . ASP A 1 261 ? -4.460 -5.808 29.790 1.00 97.06 261 ASP A N 1
ATOM 1926 C CA . ASP A 1 261 ? -5.774 -6.426 29.979 1.00 97.06 261 ASP A CA 1
ATOM 1927 C C . ASP A 1 261 ? -6.762 -6.020 28.870 1.00 97.06 261 ASP A C 1
ATOM 1929 O O . ASP A 1 261 ? -6.946 -4.830 28.592 1.00 97.06 261 ASP A O 1
ATOM 1933 N N . VAL A 1 262 ? -7.540 -6.982 28.359 1.00 97.62 262 VAL A N 1
ATOM 1934 C CA . VAL A 1 262 ? -8.635 -6.749 27.393 1.00 97.62 262 VAL A CA 1
ATOM 1935 C C . VAL A 1 262 ? -9.574 -5.612 27.827 1.00 97.62 262 VAL A C 1
ATOM 1937 O O . VAL A 1 262 ? -10.046 -4.824 27.005 1.00 97.62 262 VAL A O 1
ATOM 1940 N N . ALA A 1 263 ? -9.856 -5.477 29.128 1.00 97.81 263 ALA A N 1
ATOM 1941 C CA . ALA A 1 263 ? -10.691 -4.395 29.656 1.00 97.81 263 ALA A CA 1
ATOM 1942 C C . ALA A 1 263 ? -10.068 -2.998 29.447 1.00 97.81 263 ALA A C 1
ATOM 1944 O O . ALA A 1 263 ? -10.787 -2.034 29.149 1.00 97.81 263 ALA A O 1
ATOM 1945 N N . THR A 1 264 ? -8.743 -2.895 29.561 1.00 97.94 264 THR A N 1
ATOM 1946 C CA . THR A 1 264 ? -7.975 -1.677 29.281 1.00 97.94 264 THR A CA 1
ATOM 1947 C C . THR A 1 264 ? -8.025 -1.360 27.791 1.00 97.94 264 THR A C 1
ATOM 1949 O O . THR A 1 264 ? -8.414 -0.245 27.432 1.00 97.94 264 THR A O 1
ATOM 1952 N N . THR A 1 265 ? -7.777 -2.352 26.928 1.00 98.06 265 THR A N 1
ATOM 1953 C CA . THR A 1 265 ? -7.883 -2.221 25.464 1.00 98.06 265 THR A CA 1
ATOM 1954 C C . THR A 1 265 ? -9.265 -1.713 25.046 1.00 98.06 265 THR A C 1
ATOM 1956 O O . THR A 1 265 ? -9.383 -0.726 24.320 1.00 98.06 265 THR A O 1
ATOM 1959 N N . LYS A 1 266 ? -10.345 -2.297 25.584 1.00 98.12 266 LYS A N 1
ATOM 1960 C CA . LYS A 1 266 ? -11.729 -1.851 25.322 1.00 98.12 266 LYS A CA 1
ATOM 1961 C C . LYS A 1 266 ? -11.959 -0.399 25.746 1.00 98.12 266 LYS A C 1
ATOM 1963 O O . LYS A 1 266 ? -12.590 0.356 25.008 1.00 98.12 266 LYS A O 1
ATOM 1968 N N . THR A 1 267 ? -11.443 -0.001 26.908 1.00 97.81 267 THR A N 1
ATOM 1969 C CA . THR A 1 267 ? -11.578 1.372 27.420 1.00 97.81 267 THR A CA 1
ATOM 1970 C C . THR A 1 267 ? -10.841 2.373 26.528 1.00 97.81 267 THR A C 1
ATOM 1972 O O . THR A 1 267 ? -11.411 3.399 26.148 1.00 97.81 267 THR A O 1
ATOM 1975 N N . LYS A 1 268 ? -9.595 2.073 26.139 1.00 97.75 268 LYS A N 1
ATOM 1976 C CA . LYS A 1 268 ? -8.812 2.928 25.237 1.00 97.75 268 LYS A CA 1
ATOM 1977 C C . LYS A 1 268 ? -9.457 3.037 23.857 1.00 97.75 268 LYS A C 1
ATOM 1979 O O . LYS A 1 268 ? -9.627 4.150 23.366 1.00 97.75 268 LYS A O 1
ATOM 1984 N N . LEU A 1 269 ? -9.927 1.928 23.283 1.00 97.75 269 LEU A N 1
ATOM 1985 C CA . LEU A 1 269 ? -10.670 1.921 22.017 1.00 97.75 269 LEU A CA 1
ATOM 1986 C C . LEU A 1 269 ? -11.933 2.782 22.071 1.00 97.75 269 LEU A C 1
ATOM 1988 O O . LEU A 1 269 ? -12.180 3.562 21.152 1.00 97.75 269 LEU A O 1
ATOM 1992 N N . GLN A 1 270 ? -12.722 2.679 23.147 1.00 96.50 270 GLN A N 1
ATOM 1993 C CA . GLN A 1 270 ? -13.903 3.526 23.335 1.00 96.50 270 GLN A CA 1
ATOM 1994 C C . GLN A 1 270 ? -13.524 5.005 23.354 1.00 96.50 270 GLN A C 1
ATOM 1996 O O . GLN A 1 270 ? -14.155 5.801 22.661 1.00 96.50 270 GLN A O 1
ATOM 2001 N N . ASN A 1 271 ? -12.485 5.375 24.101 1.00 95.75 271 ASN A N 1
ATOM 2002 C CA . ASN A 1 271 ? -12.037 6.763 24.195 1.00 95.75 271 ASN A CA 1
ATOM 2003 C C . ASN A 1 271 ? -11.490 7.287 22.858 1.00 95.75 271 ASN A C 1
ATOM 2005 O O . ASN A 1 271 ? -11.813 8.404 22.453 1.00 95.75 271 ASN A O 1
ATOM 2009 N N . ALA A 1 272 ? -10.690 6.478 22.163 1.00 96.69 272 ALA A N 1
ATOM 2010 C CA . ALA A 1 272 ? -10.060 6.836 20.901 1.00 96.69 272 ALA A CA 1
ATOM 2011 C C . ALA A 1 272 ? -11.084 6.969 19.763 1.00 96.69 272 ALA A C 1
ATOM 2013 O O . ALA A 1 272 ? -11.100 7.979 19.060 1.00 96.69 272 ALA A O 1
ATOM 2014 N N . LEU A 1 273 ? -11.966 5.983 19.589 1.00 96.19 273 LEU A N 1
ATOM 2015 C CA . LEU A 1 273 ? -12.840 5.895 18.414 1.00 96.19 273 LEU A CA 1
ATOM 2016 C C . LEU A 1 273 ? -14.184 6.613 18.597 1.00 96.19 273 LEU A C 1
ATOM 2018 O O . LEU A 1 273 ? -14.753 7.084 17.613 1.00 96.19 273 LEU A O 1
ATOM 2022 N N . ASN A 1 274 ? -14.668 6.774 19.835 1.00 89.69 274 ASN A N 1
ATOM 2023 C CA . ASN A 1 274 ? -15.896 7.539 20.110 1.00 89.69 274 ASN A CA 1
ATOM 2024 C C . ASN A 1 274 ? -15.625 9.011 20.460 1.00 89.69 274 ASN A C 1
ATOM 2026 O O . ASN A 1 274 ? -16.569 9.793 20.621 1.00 89.69 274 ASN A O 1
ATOM 2030 N N . GLY A 1 275 ? -14.350 9.403 20.551 1.00 85.19 275 GLY A N 1
ATOM 2031 C CA . GLY A 1 2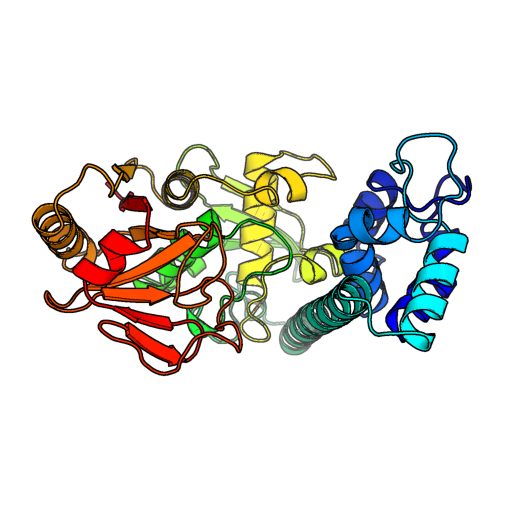75 ? -13.933 10.796 20.658 1.00 85.19 275 GLY A CA 1
ATOM 2032 C C . GLY A 1 275 ? -14.400 11.648 19.470 1.00 85.19 275 GLY A C 1
ATOM 2033 O O . GLY A 1 275 ? -14.738 11.155 18.391 1.00 85.19 275 GLY A O 1
ATOM 2034 N N . ARG A 1 276 ? -14.440 12.970 19.663 1.00 85.25 276 ARG A N 1
ATOM 2035 C CA . ARG A 1 276 ? -14.760 13.948 18.610 1.00 85.25 276 ARG A CA 1
ATOM 2036 C C . ARG A 1 276 ? -13.637 14.999 18.554 1.00 85.25 276 ARG A C 1
ATOM 2038 O O . ARG A 1 276 ? -13.632 15.882 19.408 1.00 85.25 276 ARG A O 1
ATOM 2045 N N . PRO A 1 277 ? -12.720 14.946 17.570 1.00 85.81 277 PRO A N 1
ATOM 2046 C CA . PRO A 1 277 ? -12.635 13.952 16.495 1.00 85.81 277 PRO A CA 1
ATOM 2047 C C . PRO A 1 277 ? -12.197 12.570 17.011 1.00 85.81 277 PRO A C 1
ATOM 2049 O O . PRO A 1 277 ? -11.541 12.478 18.045 1.00 85.81 277 PRO A O 1
ATOM 2052 N N . ALA A 1 278 ? -12.551 11.507 16.280 1.00 92.31 278 ALA A N 1
ATOM 2053 C CA . ALA A 1 278 ? -12.008 10.175 16.543 1.00 92.31 278 ALA A CA 1
ATOM 2054 C C . ALA A 1 278 ? -10.482 10.189 16.356 1.00 92.31 278 ALA A C 1
ATOM 2056 O O . ALA A 1 278 ? -9.934 11.061 15.677 1.00 92.31 278 ALA A O 1
ATOM 2057 N N . LYS A 1 279 ? -9.774 9.242 16.946 1.00 95.94 279 LYS A N 1
ATOM 2058 C CA . LYS A 1 279 ? -8.322 9.113 16.818 1.00 95.94 279 LYS A CA 1
ATOM 2059 C C . LYS A 1 279 ? -7.959 8.051 15.779 1.00 95.94 279 LYS A C 1
ATOM 2061 O O . LYS A 1 279 ? -8.776 7.185 15.477 1.00 95.94 279 LYS A O 1
ATOM 2066 N N . ILE A 1 280 ? -6.755 8.138 15.212 1.00 97.44 280 ILE A N 1
ATOM 2067 C CA . ILE A 1 280 ? -6.202 7.051 14.391 1.00 97.44 280 ILE A CA 1
ATOM 2068 C C . ILE A 1 280 ? -5.790 5.918 15.333 1.00 97.44 280 ILE A C 1
ATOM 2070 O O . ILE A 1 280 ? -5.173 6.179 16.366 1.00 97.44 280 ILE A O 1
ATOM 2074 N N . VAL A 1 281 ? -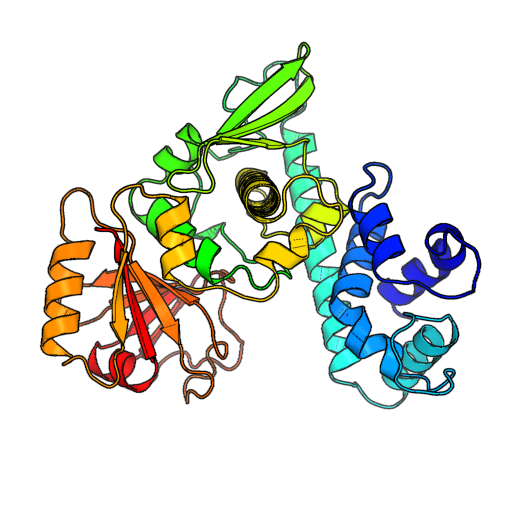6.157 4.686 14.985 1.00 98.44 281 VAL A N 1
ATOM 2075 C CA . VAL A 1 281 ? -5.796 3.482 15.736 1.00 98.44 281 VAL A CA 1
ATOM 2076 C C . VAL A 1 281 ? -5.335 2.410 14.756 1.00 98.44 281 VAL A C 1
ATOM 2078 O O . VAL A 1 281 ? -6.009 2.136 13.757 1.00 98.44 281 VAL A O 1
ATOM 2081 N N . THR A 1 282 ? -4.190 1.806 15.044 1.00 98.56 282 THR A N 1
ATOM 2082 C CA . THR A 1 282 ? -3.576 0.748 14.236 1.00 98.56 282 THR A CA 1
ATOM 2083 C C . THR A 1 282 ? -3.193 -0.423 15.122 1.00 98.56 282 THR A C 1
ATOM 2085 O O . THR A 1 282 ? -2.907 -0.237 16.300 1.00 98.56 282 THR A O 1
ATOM 2088 N N . ALA A 1 283 ? -3.189 -1.631 14.573 1.00 98.31 283 ALA A N 1
ATOM 2089 C CA . ALA A 1 283 ? -2.839 -2.836 15.313 1.00 98.31 283 ALA A CA 1
ATOM 2090 C C . ALA A 1 283 ? -1.982 -3.773 14.468 1.00 98.31 283 ALA A C 1
ATOM 2092 O O . ALA A 1 283 ? -2.180 -3.855 13.255 1.00 98.31 283 ALA A O 1
ATOM 2093 N N . ASN A 1 284 ? -1.070 -4.489 15.120 1.00 97.12 284 ASN A N 1
ATOM 2094 C CA . ASN A 1 284 ? -0.167 -5.440 14.487 1.00 97.12 284 ASN A CA 1
ATOM 2095 C C . ASN A 1 284 ? -0.533 -6.876 14.852 1.00 97.12 284 ASN A C 1
ATOM 2097 O O . ASN A 1 284 ? -0.621 -7.241 16.029 1.00 97.12 284 ASN A O 1
ATOM 2101 N N . LEU A 1 285 ? -0.753 -7.679 13.816 1.00 95.56 285 LEU A N 1
ATOM 2102 C CA . LEU A 1 285 ? -1.093 -9.087 13.940 1.00 95.56 285 LEU A CA 1
ATOM 2103 C C . LEU A 1 285 ? 0.161 -9.925 14.209 1.00 95.56 285 LEU A C 1
ATOM 2105 O O . LEU A 1 285 ? 1.220 -9.671 13.632 1.00 95.56 285 LEU A O 1
ATOM 2109 N N . HIS A 1 286 ? 0.028 -10.965 15.032 1.00 91.69 286 HIS A N 1
ATOM 2110 C CA . HIS A 1 286 ? 1.047 -11.999 15.159 1.00 91.69 286 HIS A CA 1
ATOM 2111 C C . HIS A 1 286 ? 1.371 -12.655 13.809 1.00 91.69 286 HIS A C 1
ATOM 2113 O O . HIS A 1 286 ? 0.543 -12.733 12.898 1.00 91.69 286 HIS A O 1
ATOM 2119 N N . ALA A 1 287 ? 2.604 -13.151 13.695 1.00 85.06 287 ALA A N 1
ATOM 2120 C CA . ALA A 1 287 ? 3.036 -13.900 12.524 1.00 85.06 287 ALA A CA 1
ATOM 2121 C C . ALA A 1 287 ? 2.208 -15.180 12.327 1.00 85.06 287 ALA A C 1
ATOM 2123 O O . ALA A 1 287 ? 1.789 -15.483 11.209 1.00 85.06 287 ALA A O 1
ATOM 2124 N N . ASP A 1 288 ? 1.927 -15.872 13.427 1.00 86.19 288 ASP A N 1
ATOM 2125 C CA . ASP A 1 288 ? 1.123 -17.084 13.449 1.00 86.19 288 ASP A CA 1
ATOM 2126 C C . ASP A 1 288 ? -0.298 -16.749 13.904 1.00 86.19 288 ASP A C 1
ATOM 2128 O O . ASP A 1 288 ? -0.501 -16.159 14.966 1.00 86.19 288 ASP A O 1
ATOM 2132 N N . ASN A 1 289 ? -1.292 -17.107 13.091 1.00 90.56 289 ASN A N 1
ATOM 2133 C CA . ASN A 1 289 ? -2.701 -16.970 13.445 1.00 90.56 289 ASN A CA 1
ATOM 2134 C C . ASN A 1 289 ? -3.564 -18.021 12.728 1.00 90.56 289 ASN A C 1
ATOM 2136 O O . ASN A 1 289 ? -3.358 -18.330 11.553 1.00 90.56 289 ASN A O 1
ATOM 2140 N N . ASP A 1 290 ? -4.597 -18.506 13.416 1.00 89.88 290 ASP A N 1
ATOM 2141 C CA . ASP A 1 290 ? -5.497 -19.556 12.912 1.00 89.88 290 ASP A CA 1
ATOM 2142 C C . ASP A 1 290 ? -6.542 -19.048 11.901 1.00 89.88 290 ASP A C 1
ATOM 2144 O O . ASP A 1 290 ? -7.339 -19.822 11.368 1.00 89.88 290 ASP A O 1
ATOM 2148 N N . LEU A 1 291 ? -6.574 -17.739 11.629 1.00 93.06 291 LEU A N 1
ATOM 2149 C CA . LEU A 1 291 ? -7.507 -17.131 10.677 1.00 93.06 291 LEU A CA 1
ATOM 2150 C C . LEU A 1 291 ? -6.933 -17.016 9.263 1.00 93.06 291 LEU A C 1
ATOM 2152 O O . LEU A 1 291 ? -7.644 -16.544 8.374 1.00 93.06 291 LEU A O 1
ATOM 2156 N N . HIS A 1 292 ? -5.674 -17.419 9.055 1.00 93.06 292 HIS A N 1
ATOM 2157 C CA . HIS A 1 292 ? -4.944 -17.236 7.796 1.00 93.06 292 HIS A CA 1
ATOM 2158 C C . HIS A 1 292 ? -4.902 -15.768 7.339 1.00 93.06 292 HIS A C 1
ATOM 2160 O O . HIS A 1 292 ? -4.872 -15.463 6.144 1.00 93.06 292 HIS A O 1
ATOM 2166 N N . LEU A 1 293 ? -4.938 -14.841 8.298 1.00 94.44 293 LEU A N 1
ATOM 2167 C CA . LEU A 1 293 ? -4.669 -13.434 8.049 1.00 94.44 293 LEU A CA 1
ATOM 2168 C C . LEU A 1 293 ? -3.163 -13.244 7.773 1.00 94.44 293 LEU A C 1
ATOM 2170 O O . LEU A 1 293 ? -2.353 -14.021 8.282 1.00 94.44 293 LEU A O 1
ATOM 2174 N N . PRO A 1 294 ? -2.775 -12.223 6.986 1.00 92.75 294 PRO A N 1
ATOM 2175 C CA . PRO A 1 294 ? -1.374 -11.938 6.685 1.00 92.75 294 PRO A CA 1
ATOM 2176 C C . PRO A 1 294 ? -0.487 -11.842 7.928 1.00 92.75 294 PRO A C 1
ATOM 2178 O O . PRO A 1 294 ? -0.770 -11.061 8.833 1.00 92.75 294 PRO A O 1
ATOM 2181 N N . SER A 1 295 ? 0.573 -12.647 7.934 1.00 90.06 295 SER A N 1
ATOM 2182 C CA . SER A 1 295 ? 1.576 -12.742 8.997 1.00 90.06 295 SER A CA 1
ATOM 2183 C C . SER A 1 295 ? 2.307 -11.411 9.194 1.00 90.06 295 SER A C 1
ATOM 2185 O O . SER A 1 295 ? 2.706 -10.788 8.212 1.00 90.06 295 SER A O 1
ATOM 2187 N N . GLY A 1 296 ? 2.476 -10.972 10.450 1.00 91.25 296 GLY A N 1
ATOM 2188 C CA . GLY A 1 296 ? 3.283 -9.790 10.785 1.00 91.25 296 GLY A CA 1
ATOM 2189 C C . GLY A 1 296 ? 2.775 -8.493 10.149 1.00 91.25 296 GLY A C 1
ATOM 2190 O O . GLY A 1 296 ? 3.570 -7.677 9.692 1.00 91.25 296 GLY A O 1
ATOM 2191 N N . HIS A 1 297 ? 1.453 -8.328 10.066 1.00 96.31 297 HIS A N 1
ATOM 2192 C CA . HIS A 1 297 ? 0.819 -7.303 9.236 1.00 96.31 297 HIS A CA 1
ATOM 2193 C C . HIS A 1 297 ? 0.042 -6.267 10.047 1.00 96.31 297 HIS A C 1
ATOM 2195 O O . HIS A 1 297 ? -0.615 -6.599 11.040 1.00 96.31 297 HIS A O 1
ATOM 2201 N N . ALA A 1 298 ? 0.068 -5.021 9.577 1.00 98.00 298 ALA A N 1
ATOM 2202 C CA . ALA A 1 298 ? -0.624 -3.901 10.202 1.00 98.00 298 ALA A CA 1
ATOM 2203 C C . ALA A 1 298 ? -2.063 -3.735 9.690 1.00 98.00 298 ALA A C 1
ATOM 2205 O O . ALA A 1 298 ? -2.350 -3.857 8.498 1.00 98.00 298 ALA A O 1
ATOM 2206 N N . TYR A 1 299 ? -2.973 -3.374 10.593 1.00 98.56 299 TYR A N 1
ATOM 2207 C CA . TYR A 1 299 ? -4.391 -3.148 10.314 1.00 98.56 299 TYR A CA 1
ATOM 2208 C C . TYR A 1 299 ? -4.851 -1.808 10.871 1.00 98.56 299 TYR A C 1
ATOM 2210 O O . TYR A 1 299 ? -4.440 -1.398 11.956 1.00 98.56 299 TYR A O 1
ATOM 2218 N N . SER A 1 300 ? -5.773 -1.148 10.170 1.00 98.50 300 SER A N 1
ATOM 2219 C CA . SER A 1 300 ? -6.534 -0.038 10.753 1.00 98.50 300 SER A CA 1
ATOM 2220 C C . SER A 1 300 ? -7.596 -0.596 11.700 1.00 98.50 300 SER A C 1
ATOM 2222 O O . SER A 1 300 ? -8.334 -1.501 11.304 1.00 98.50 300 SER A O 1
ATOM 2224 N N . VAL A 1 301 ? -7.757 -0.015 12.891 1.00 98.44 301 VAL A N 1
ATOM 2225 C CA . VAL A 1 301 ? -8.933 -0.243 13.746 1.00 98.44 301 VAL A CA 1
ATOM 2226 C C . VAL A 1 301 ? -9.895 0.929 13.549 1.00 98.44 301 VAL A C 1
ATOM 2228 O O . VAL A 1 301 ? -9.612 2.059 13.932 1.00 98.44 301 VAL A O 1
ATOM 2231 N N . LEU A 1 302 ? -11.022 0.670 12.889 1.00 97.69 302 LEU A N 1
ATOM 2232 C CA . LEU A 1 302 ? -11.913 1.704 12.352 1.00 97.69 302 LEU A CA 1
ATOM 2233 C C . LEU A 1 302 ? -13.057 2.076 13.295 1.00 97.69 302 LEU A C 1
ATOM 2235 O O . LEU A 1 302 ? -13.515 3.216 13.301 1.00 97.69 302 LEU A O 1
ATOM 2239 N N . ALA A 1 303 ? -13.563 1.105 14.054 1.00 97.19 303 ALA A N 1
ATOM 2240 C CA . ALA A 1 303 ? -14.700 1.299 14.946 1.00 97.19 303 ALA A CA 1
ATOM 2241 C C . ALA A 1 303 ? -14.690 0.279 16.086 1.00 97.19 303 ALA A C 1
ATOM 2243 O O . ALA A 1 303 ? -14.190 -0.835 15.929 1.00 97.19 303 ALA A O 1
ATOM 2244 N N . PHE A 1 304 ? -15.304 0.645 17.210 1.00 97.62 304 PHE A N 1
ATOM 2245 C CA . PHE A 1 304 ? -15.575 -0.261 18.318 1.00 97.62 304 PHE A CA 1
ATOM 2246 C C . PHE A 1 304 ? -16.916 0.092 18.967 1.00 97.62 304 PHE A C 1
ATOM 2248 O O . PHE A 1 304 ? -17.099 1.208 19.451 1.00 97.62 304 PHE A O 1
ATOM 2255 N N . ASP A 1 305 ? -17.856 -0.855 18.984 1.00 95.69 305 ASP A N 1
ATOM 2256 C CA . ASP A 1 305 ? -19.212 -0.638 19.518 1.00 95.69 305 ASP A CA 1
ATOM 2257 C C . ASP A 1 305 ? -19.380 -1.066 20.990 1.00 95.69 305 ASP A C 1
ATOM 2259 O O . ASP A 1 305 ? -20.471 -0.978 21.552 1.00 95.69 305 ASP A O 1
ATOM 2263 N N . GLY A 1 306 ? -18.295 -1.509 21.635 1.00 95.25 306 GLY A N 1
ATOM 2264 C CA . GLY A 1 306 ? -18.293 -2.065 22.991 1.00 95.25 306 GLY A CA 1
ATOM 2265 C C . GLY A 1 306 ? -18.284 -3.596 23.033 1.00 95.25 306 GLY A C 1
ATOM 2266 O O . GLY A 1 306 ? -17.829 -4.169 24.028 1.00 95.25 306 GLY A O 1
ATOM 2267 N N . ALA A 1 307 ? -18.722 -4.253 21.958 1.00 96.19 307 ALA A N 1
ATOM 2268 C CA . ALA A 1 307 ? -18.752 -5.706 21.824 1.00 96.19 307 ALA A CA 1
ATOM 2269 C C . ALA A 1 307 ? -17.798 -6.210 20.735 1.00 96.19 307 ALA A C 1
ATOM 2271 O O . ALA A 1 307 ? -17.106 -7.199 20.957 1.00 96.19 307 ALA A O 1
ATOM 2272 N N . VAL A 1 308 ? -17.736 -5.534 19.585 1.00 97.75 308 VAL A N 1
ATOM 2273 C CA . VAL A 1 308 ? -16.894 -5.921 18.449 1.00 97.75 308 VAL A CA 1
ATOM 2274 C C . VAL A 1 308 ? -16.130 -4.736 17.868 1.00 97.75 308 VAL A C 1
ATOM 2276 O O . VAL A 1 308 ? -16.609 -3.601 17.810 1.00 97.75 308 VAL A O 1
ATOM 2279 N N . MET A 1 309 ? -14.912 -5.025 17.428 1.00 98.12 309 MET A N 1
ATOM 2280 C CA . MET A 1 309 ? -14.014 -4.130 16.711 1.00 98.12 309 MET A CA 1
ATOM 2281 C C . MET A 1 309 ? -14.219 -4.318 15.210 1.00 98.12 309 MET A C 1
ATOM 2283 O O . MET A 1 309 ? -14.389 -5.446 14.754 1.00 98.12 309 MET A O 1
ATOM 2287 N N . THR A 1 310 ? -14.179 -3.235 14.436 1.00 98.38 310 THR A N 1
ATOM 2288 C CA . THR A 1 310 ? -14.085 -3.284 12.969 1.00 98.38 310 THR A CA 1
ATOM 2289 C C . THR A 1 310 ? -12.661 -2.948 12.570 1.00 98.38 310 THR A C 1
ATOM 2291 O O . THR A 1 310 ? -12.181 -1.862 12.890 1.00 98.38 310 THR A O 1
ATOM 2294 N N . LEU A 1 311 ? -12.000 -3.861 11.867 1.00 98.44 311 LEU A N 1
ATOM 2295 C CA . LEU A 1 311 ? -10.641 -3.682 11.376 1.00 98.44 311 LEU A CA 1
ATOM 2296 C C . LEU A 1 311 ? -10.605 -3.754 9.856 1.00 98.44 311 LEU A C 1
ATOM 2298 O O . LEU A 1 311 ? -11.527 -4.277 9.222 1.00 98.44 311 LEU A O 1
ATOM 2302 N N . ARG A 1 312 ? -9.521 -3.244 9.272 1.00 98.19 312 ARG A N 1
ATOM 2303 C CA . ARG A 1 312 ? -9.293 -3.299 7.832 1.00 98.19 312 ARG A CA 1
ATOM 2304 C C . ARG A 1 312 ? -7.853 -3.631 7.484 1.00 98.19 312 ARG A C 1
ATOM 2306 O O . ARG A 1 312 ? -6.931 -2.945 7.913 1.00 98.19 312 ARG A O 1
ATOM 2313 N N . ASN A 1 313 ? -7.706 -4.634 6.625 1.00 97.75 313 ASN A N 1
ATOM 2314 C CA . ASN A 1 313 ? -6.460 -4.960 5.951 1.00 97.75 313 ASN A CA 1
ATOM 2315 C C . ASN A 1 313 ? -6.127 -3.881 4.892 1.00 97.75 313 ASN A C 1
ATOM 2317 O O . ASN A 1 313 ? -6.942 -3.685 3.980 1.00 97.75 313 ASN A O 1
ATOM 2321 N N . PRO A 1 314 ? -4.960 -3.202 4.944 1.00 97.31 314 PRO A N 1
ATOM 2322 C CA . PRO A 1 314 ? -4.536 -2.225 3.935 1.00 97.31 314 PRO A CA 1
ATOM 2323 C C . PRO A 1 314 ? -4.420 -2.795 2.511 1.00 97.31 314 PRO A C 1
ATOM 2325 O O . PRO A 1 314 ? -4.552 -2.039 1.550 1.00 97.31 314 PRO A O 1
ATOM 2328 N N . TRP A 1 315 ? -4.330 -4.117 2.330 1.00 95.69 315 TRP A N 1
ATOM 2329 C CA . TRP A 1 315 ? -4.411 -4.768 1.012 1.00 95.69 315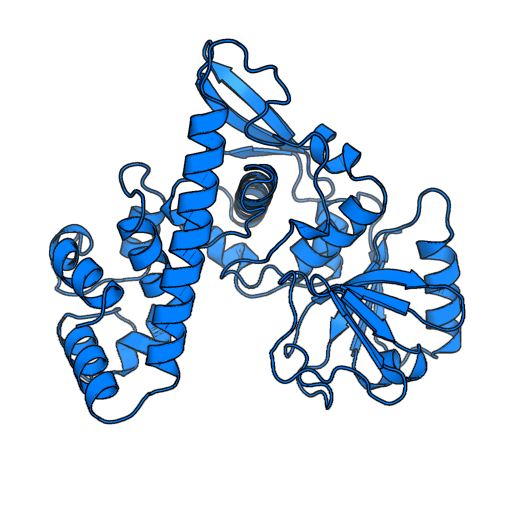 TRP A CA 1
ATOM 2330 C C . TRP A 1 315 ? -5.753 -4.528 0.296 1.00 95.69 315 TRP A C 1
ATOM 2332 O O . TRP A 1 315 ? -5.886 -4.780 -0.904 1.00 95.69 315 TRP A O 1
ATOM 2342 N N . GLY A 1 316 ? -6.784 -4.081 1.024 1.00 94.88 316 GLY A N 1
ATOM 2343 C CA . GLY A 1 316 ? -8.124 -3.818 0.490 1.00 94.88 316 GLY A CA 1
ATOM 2344 C C . GLY A 1 316 ? -8.885 -5.079 0.075 1.00 94.88 316 GLY A C 1
ATOM 2345 O O . GLY A 1 316 ? -9.944 -4.999 -0.546 1.00 94.88 316 GLY A O 1
ATOM 2346 N N . HIS A 1 317 ? -8.362 -6.250 0.425 1.00 94.06 317 HIS A N 1
ATOM 2347 C CA . HIS A 1 317 ? -8.990 -7.551 0.254 1.00 94.06 317 HIS A CA 1
ATOM 2348 C C . HIS A 1 317 ? -8.481 -8.510 1.335 1.00 94.06 317 HIS A C 1
ATOM 2350 O O . HIS A 1 317 ? -7.629 -8.161 2.150 1.00 94.06 317 HIS A O 1
ATOM 2356 N N . HIS A 1 318 ? -9.040 -9.715 1.356 1.00 93.25 318 HIS A N 1
ATOM 2357 C CA . HIS A 1 318 ? -8.598 -10.790 2.239 1.00 93.25 318 HIS A CA 1
ATOM 2358 C C . HIS A 1 318 ? -7.920 -11.876 1.415 1.00 93.25 318 HIS A C 1
ATOM 2360 O O . HIS A 1 318 ? -8.395 -12.122 0.299 1.00 93.25 318 HIS A O 1
ATOM 2366 N N . PRO A 1 319 ? -6.940 -12.599 1.979 1.00 91.50 319 PRO A N 1
ATOM 2367 C CA . PRO A 1 319 ? -6.548 -13.892 1.436 1.00 91.50 319 PRO A CA 1
ATOM 2368 C C . PRO A 1 319 ? -7.757 -14.819 1.232 1.00 91.50 319 PRO A C 1
ATOM 2370 O O . PRO A 1 319 ? -8.812 -14.681 1.881 1.00 91.50 319 PRO A O 1
ATOM 2373 N N . ALA A 1 320 ? -7.618 -15.748 0.287 1.00 89.06 320 ALA A N 1
ATOM 2374 C CA . ALA A 1 320 ? -8.688 -16.666 -0.090 1.00 89.06 320 ALA A CA 1
ATOM 2375 C C . ALA A 1 320 ? -9.031 -17.626 1.061 1.00 89.06 320 ALA A C 1
ATOM 2377 O O . ALA A 1 320 ? -10.195 -17.970 1.260 1.00 89.06 320 ALA A O 1
ATOM 2378 N N . GLU A 1 321 ? -8.015 -17.977 1.841 1.00 92.12 321 GLU A N 1
ATOM 2379 C CA . GLU A 1 321 ? -8.011 -18.925 2.947 1.00 92.12 321 GLU A CA 1
ATOM 2380 C C . GLU A 1 321 ? -8.685 -18.362 4.204 1.00 92.12 321 GLU A C 1
ATOM 2382 O O . GLU A 1 321 ? -9.130 -19.132 5.054 1.00 92.12 321 GLU A O 1
ATOM 2387 N N . VAL A 1 322 ? -8.831 -17.031 4.309 1.00 93.50 322 VAL A N 1
ATOM 2388 C CA . VAL A 1 322 ? -9.519 -16.400 5.443 1.00 93.50 322 VAL A CA 1
ATOM 2389 C C . VAL A 1 322 ? -10.986 -16.842 5.462 1.00 93.50 322 VAL A C 1
ATOM 2391 O O . VAL A 1 322 ? -11.723 -16.531 4.505 1.00 93.50 322 VAL A O 1
ATOM 2394 N N . PRO A 1 323 ? -11.454 -17.498 6.544 1.00 94.69 323 PRO A N 1
ATOM 2395 C CA . PRO A 1 323 ? -12.802 -18.038 6.623 1.00 94.69 323 PRO A CA 1
ATOM 2396 C C . PRO A 1 323 ? -13.847 -16.922 6.588 1.00 94.69 323 PRO A C 1
ATOM 2398 O O . PRO A 1 323 ? -13.615 -15.801 7.034 1.00 94.69 323 PRO A O 1
ATOM 2401 N N . ALA A 1 324 ? -15.044 -17.219 6.080 1.00 95.69 324 ALA A N 1
ATOM 2402 C CA . ALA A 1 324 ? -16.137 -16.243 6.094 1.00 95.69 324 ALA A CA 1
ATOM 2403 C C . ALA A 1 324 ? -16.552 -15.866 7.530 1.00 95.69 324 ALA A C 1
ATOM 2405 O O . ALA A 1 324 ? -16.869 -14.709 7.813 1.00 95.69 324 ALA A O 1
ATOM 2406 N N . THR A 1 325 ? -16.530 -16.844 8.436 1.00 95.38 325 THR A N 1
ATOM 2407 C CA . THR A 1 325 ? -16.863 -16.702 9.856 1.00 95.38 325 THR A CA 1
ATOM 2408 C C . THR A 1 325 ? -16.009 -17.652 10.684 1.00 95.38 325 THR A C 1
ATOM 2410 O O . THR A 1 325 ? -15.817 -18.798 10.279 1.00 95.38 325 THR A O 1
ATOM 2413 N N . ALA A 1 326 ? -15.594 -17.214 11.866 1.00 95.81 326 ALA A N 1
ATOM 2414 C CA . ALA A 1 326 ? -15.053 -18.060 12.927 1.00 95.81 326 ALA A CA 1
ATOM 2415 C C . ALA A 1 326 ? -15.574 -17.550 14.282 1.00 95.81 326 ALA A C 1
ATOM 2417 O O . ALA A 1 326 ? -16.252 -16.520 14.344 1.00 95.81 326 ALA A O 1
ATOM 2418 N N . THR A 1 327 ? -15.312 -18.267 15.376 1.00 96.19 327 THR A N 1
ATOM 2419 C CA . THR A 1 327 ? -15.694 -17.793 16.715 1.00 96.19 327 THR A CA 1
ATOM 2420 C C . THR A 1 327 ? -15.068 -16.426 16.964 1.00 96.19 327 THR A C 1
ATOM 2422 O O . THR A 1 327 ? -13.856 -16.295 16.902 1.00 96.19 327 THR A O 1
ATOM 2425 N N . GLY A 1 328 ? -15.898 -15.409 17.206 1.00 96.38 328 GLY A N 1
ATOM 2426 C CA . GLY A 1 328 ? -15.421 -14.046 17.425 1.00 96.38 328 GLY A CA 1
ATOM 2427 C C . GLY A 1 328 ? -14.913 -13.326 16.173 1.00 96.38 328 GLY A C 1
ATOM 2428 O O . GLY A 1 328 ? -14.344 -12.258 16.335 1.00 96.38 328 GLY A O 1
ATOM 2429 N N . PHE A 1 329 ? -15.126 -13.844 14.953 1.00 98.38 329 PHE A N 1
ATOM 2430 C CA . PHE A 1 329 ? -14.673 -13.231 13.693 1.00 98.38 329 PHE A CA 1
ATOM 2431 C C . PHE A 1 329 ? -15.727 -13.307 12.579 1.00 98.38 329 PHE A C 1
ATOM 2433 O O . PHE A 1 329 ? -16.322 -14.357 12.326 1.00 98.38 329 PHE A O 1
ATOM 2440 N N . VAL A 1 330 ? -15.906 -12.211 11.838 1.00 98.38 330 VAL A N 1
ATOM 2441 C CA . VAL A 1 330 ? -16.745 -12.169 10.630 1.00 98.38 330 VAL A CA 1
ATOM 2442 C C . VAL A 1 330 ? -16.051 -11.374 9.527 1.00 98.38 330 VAL A C 1
ATOM 2444 O O . VAL A 1 330 ? -15.815 -10.171 9.671 1.00 98.38 330 VAL A O 1
ATOM 2447 N N . LYS A 1 331 ? -15.797 -12.031 8.392 1.00 97.81 331 LYS A N 1
ATOM 2448 C CA . LYS A 1 331 ? -15.242 -11.424 7.177 1.00 97.81 331 LYS A CA 1
ATOM 2449 C C . LYS A 1 331 ? -16.236 -10.428 6.576 1.00 97.81 331 LYS A C 1
ATOM 2451 O O . LYS A 1 331 ? -17.431 -10.712 6.464 1.00 97.81 331 LYS A O 1
ATOM 2456 N N . ARG A 1 332 ? -15.754 -9.261 6.153 1.00 97.31 332 ARG A N 1
ATOM 2457 C CA . ARG A 1 332 ? -16.521 -8.237 5.423 1.00 97.31 332 ARG A CA 1
ATOM 2458 C C . ARG A 1 332 ? -15.837 -7.924 4.079 1.00 97.31 332 ARG A C 1
ATOM 2460 O O . ARG A 1 332 ? -14.698 -8.335 3.860 1.00 97.31 332 ARG A O 1
ATOM 2467 N N . PRO A 1 333 ? -16.516 -7.252 3.137 1.00 95.06 333 PRO A N 1
ATOM 2468 C CA . PRO A 1 333 ? -15.895 -6.825 1.882 1.00 95.06 333 PRO A CA 1
ATOM 2469 C C . PRO A 1 333 ? -14.701 -5.874 2.081 1.00 95.06 333 PRO A C 1
ATOM 2471 O O . PRO A 1 333 ? -14.494 -5.338 3.167 1.00 95.06 333 PRO A O 1
ATOM 2474 N N . ASN A 1 334 ? -13.933 -5.646 1.012 1.00 92.81 334 ASN A N 1
ATOM 2475 C CA . ASN A 1 334 ? -12.883 -4.616 0.930 1.00 92.81 334 ASN A CA 1
ATOM 2476 C C . ASN A 1 334 ? -11.799 -4.709 2.022 1.00 92.81 334 ASN A C 1
ATOM 2478 O O . ASN A 1 334 ? -11.329 -3.699 2.546 1.00 92.81 334 ASN A O 1
ATOM 2482 N N . GLY A 1 335 ? -11.432 -5.939 2.402 1.00 95.25 335 GLY A N 1
ATOM 2483 C CA . GLY A 1 335 ? -10.419 -6.203 3.429 1.00 95.25 335 GLY A CA 1
ATOM 2484 C C . GLY A 1 335 ? -10.880 -5.906 4.856 1.00 95.25 335 GLY A C 1
ATOM 2485 O O . GLY A 1 335 ? -10.076 -5.996 5.780 1.00 95.25 335 GLY A O 1
ATOM 2486 N N . GLN A 1 336 ? -12.154 -5.559 5.065 1.00 98.06 336 GLN A N 1
ATOM 2487 C CA . GLN A 1 336 ? -12.695 -5.317 6.398 1.00 98.06 336 GLN A CA 1
ATOM 2488 C C . GLN A 1 336 ? -13.122 -6.616 7.080 1.00 98.06 336 GLN A C 1
ATOM 2490 O O . GLN A 1 336 ? -13.533 -7.579 6.432 1.00 98.06 336 GLN A O 1
ATOM 2495 N N . PHE A 1 337 ? -13.088 -6.643 8.402 1.00 98.31 337 PHE A N 1
ATOM 2496 C CA . PHE A 1 337 ? -13.661 -7.712 9.212 1.00 98.31 337 PHE A CA 1
ATOM 2497 C C . PHE A 1 337 ? -14.063 -7.165 10.574 1.00 98.31 337 PHE A C 1
ATOM 2499 O O . PHE A 1 337 ? -13.613 -6.100 10.993 1.00 98.31 337 PHE A O 1
ATOM 2506 N N . THR A 1 338 ? -14.933 -7.896 11.261 1.00 98.56 338 THR A N 1
ATOM 2507 C CA . THR A 1 338 ? -15.271 -7.600 12.653 1.00 98.56 338 THR A CA 1
ATOM 2508 C C . THR A 1 338 ? -14.782 -8.710 13.559 1.00 98.56 338 THR A C 1
ATOM 2510 O O . THR A 1 338 ? -14.945 -9.877 13.197 1.00 98.56 338 THR A O 1
ATOM 2513 N N . MET A 1 339 ? -14.257 -8.365 14.732 1.00 98.06 339 MET A N 1
ATOM 2514 C CA . MET A 1 339 ? -13.877 -9.350 15.742 1.00 98.06 339 MET A CA 1
ATOM 2515 C C . MET A 1 339 ? -14.136 -8.913 17.178 1.00 98.06 339 MET A C 1
ATOM 2517 O O . MET A 1 339 ? -14.266 -7.725 17.463 1.00 98.06 339 MET A O 1
ATOM 2521 N N . THR A 1 340 ? -14.239 -9.880 18.082 1.00 98.44 340 THR A N 1
ATOM 2522 C CA . THR A 1 340 ? -14.337 -9.640 19.528 1.00 98.44 340 THR A CA 1
ATOM 2523 C C . THR A 1 340 ? -12.985 -9.205 20.105 1.00 98.44 340 THR A C 1
ATOM 2525 O O . THR A 1 340 ? -11.970 -9.726 19.645 1.00 98.44 340 THR A O 1
ATOM 2528 N N . PRO A 1 341 ? -12.949 -8.334 21.132 1.00 97.94 341 PRO A N 1
ATOM 2529 C CA . PRO A 1 341 ? -11.717 -7.956 21.826 1.00 97.94 341 PRO A CA 1
ATOM 2530 C C . PRO A 1 341 ? -10.905 -9.140 22.353 1.00 97.94 341 PRO A C 1
ATOM 2532 O O . PRO A 1 341 ? -9.689 -9.074 22.352 1.00 97.94 341 PRO A O 1
ATOM 2535 N N . GLU A 1 342 ? -11.568 -10.220 22.767 1.00 96.69 342 GLU A N 1
ATOM 2536 C CA . GLU A 1 342 ? -10.911 -11.422 23.284 1.00 96.69 342 GLU A CA 1
ATOM 2537 C C . GLU A 1 342 ? -10.111 -12.132 22.179 1.00 96.69 342 GLU A C 1
ATOM 2539 O O . GLU A 1 342 ? -8.925 -12.374 22.334 1.00 96.69 342 GLU A O 1
ATOM 2544 N N . LEU A 1 343 ? -10.725 -12.360 21.012 1.00 97.06 343 LEU A N 1
ATOM 2545 C CA . LEU A 1 343 ? -10.001 -12.890 19.850 1.00 97.06 343 LEU A CA 1
ATOM 2546 C C . LEU A 1 343 ? -8.901 -11.938 19.361 1.00 97.06 343 LEU A C 1
ATOM 2548 O O . LEU A 1 343 ? -7.870 -12.395 18.886 1.00 97.06 343 LEU A O 1
ATOM 2552 N N . PHE A 1 344 ? -9.139 -10.625 19.420 1.00 97.62 344 PHE A N 1
ATOM 2553 C CA . PHE A 1 344 ? -8.134 -9.633 19.046 1.00 97.62 344 PHE A CA 1
ATOM 2554 C C . PHE A 1 344 ? -6.886 -9.757 19.930 1.00 97.62 344 PHE A C 1
ATOM 2556 O O . PHE A 1 344 ? -5.787 -9.803 19.395 1.00 97.62 344 PHE A O 1
ATOM 2563 N N . ASP A 1 345 ? -7.064 -9.880 21.245 1.00 95.50 345 ASP A N 1
ATOM 2564 C CA . ASP A 1 345 ? -5.987 -10.072 22.226 1.00 95.50 345 ASP A CA 1
ATOM 2565 C C . ASP A 1 345 ? -5.188 -11.367 21.993 1.00 95.50 345 ASP A C 1
ATOM 2567 O O . ASP A 1 345 ? -3.979 -11.394 22.193 1.00 95.50 345 ASP A O 1
ATOM 2571 N N . ASP A 1 346 ? -5.850 -12.419 21.499 1.00 94.25 346 ASP A N 1
ATOM 2572 C CA . ASP A 1 346 ? -5.211 -13.708 21.214 1.00 94.25 346 ASP A CA 1
ATOM 2573 C C . ASP A 1 346 ? -4.304 -13.685 19.965 1.00 94.25 346 ASP A C 1
ATOM 2575 O O . ASP A 1 346 ? -3.340 -14.449 19.894 1.00 94.25 346 ASP A O 1
ATOM 2579 N N . ILE A 1 347 ? -4.622 -12.872 18.945 1.00 95.44 347 ILE A N 1
ATOM 2580 C CA . ILE A 1 347 ? -3.948 -12.936 17.627 1.00 95.44 347 ILE A CA 1
ATOM 2581 C C . ILE A 1 347 ? -3.243 -11.643 17.204 1.00 95.44 347 ILE A C 1
ATOM 2583 O O . ILE A 1 347 ? -2.501 -11.650 16.220 1.00 95.44 347 ILE A O 1
ATOM 2587 N N . PHE A 1 348 ? -3.425 -10.543 17.929 1.00 97.31 348 PHE A N 1
ATOM 2588 C CA . PHE A 1 348 ? -2.642 -9.318 17.773 1.00 97.31 348 PHE A CA 1
ATOM 2589 C C . PHE A 1 348 ? -1.658 -9.186 18.930 1.00 97.31 348 PHE A C 1
ATOM 2591 O O . PHE A 1 348 ? -1.972 -9.544 20.057 1.00 97.31 348 PHE A O 1
ATOM 2598 N N . PHE A 1 349 ? -0.479 -8.625 18.662 1.00 96.38 349 PHE A N 1
ATOM 2599 C CA . PHE A 1 349 ? 0.545 -8.444 19.698 1.00 96.38 349 PHE A CA 1
ATOM 2600 C C . PHE A 1 349 ? 0.694 -6.999 20.162 1.00 96.38 349 PHE A C 1
ATOM 2602 O O . PHE A 1 349 ? 1.226 -6.757 21.244 1.00 96.38 349 PHE A O 1
ATOM 2609 N N . GLN A 1 350 ? 0.241 -6.039 19.353 1.00 97.56 350 GLN A N 1
ATOM 2610 C CA . GLN A 1 350 ? 0.400 -4.619 19.636 1.00 97.56 350 GLN A CA 1
ATOM 2611 C C . GLN A 1 350 ? -0.758 -3.802 19.065 1.00 97.56 350 GLN A C 1
ATOM 2613 O O . GLN A 1 350 ? -1.270 -4.088 17.977 1.00 97.56 350 GLN A O 1
ATOM 2618 N N . ILE A 1 351 ? -1.134 -2.747 19.782 1.00 98.56 351 ILE A N 1
ATOM 2619 C CA . ILE A 1 351 ? -2.083 -1.727 19.337 1.00 98.56 351 ILE A CA 1
ATOM 2620 C C . ILE A 1 351 ? -1.540 -0.333 19.654 1.00 98.56 351 ILE A C 1
ATOM 2622 O O . ILE A 1 351 ? -0.993 -0.101 20.728 1.00 98.56 351 ILE A O 1
ATOM 2626 N N . SER A 1 352 ? -1.710 0.599 18.722 1.00 98.50 352 SER A N 1
ATOM 2627 C CA . SER A 1 352 ? -1.251 1.982 18.840 1.00 98.50 352 SER A CA 1
ATOM 2628 C C . SER A 1 352 ? -2.400 2.958 18.611 1.00 98.50 352 SER A C 1
ATOM 2630 O O . SER A 1 352 ? -3.213 2.783 17.700 1.00 98.50 352 SER A O 1
ATOM 2632 N N . TYR A 1 353 ? -2.446 4.007 19.425 1.00 97.88 353 TYR A N 1
ATOM 2633 C CA . TYR A 1 353 ? -3.448 5.063 19.413 1.00 97.88 353 TYR A CA 1
ATOM 2634 C C . TYR A 1 353 ? -2.761 6.412 19.211 1.00 97.88 353 TYR A C 1
ATOM 2636 O O . TYR A 1 353 ? -1.794 6.733 19.896 1.00 97.88 353 TYR A O 1
ATOM 2644 N N . GLN A 1 354 ? -3.307 7.245 18.330 1.00 96.69 354 GLN A N 1
ATOM 2645 C CA . GLN A 1 354 ? -2.937 8.659 18.281 1.00 96.69 354 GLN A CA 1
ATOM 2646 C C . GLN A 1 354 ? -3.161 9.316 19.663 1.00 96.69 354 GLN A C 1
ATOM 2648 O O . GLN A 1 354 ? -4.192 9.077 20.304 1.00 96.69 354 GLN A O 1
ATOM 2653 N N . GLU A 1 355 ? -2.261 10.205 20.091 1.00 91.38 355 GLU A N 1
ATOM 2654 C CA . GLU A 1 355 ? -2.468 11.060 21.274 1.00 91.38 355 GLU A CA 1
ATOM 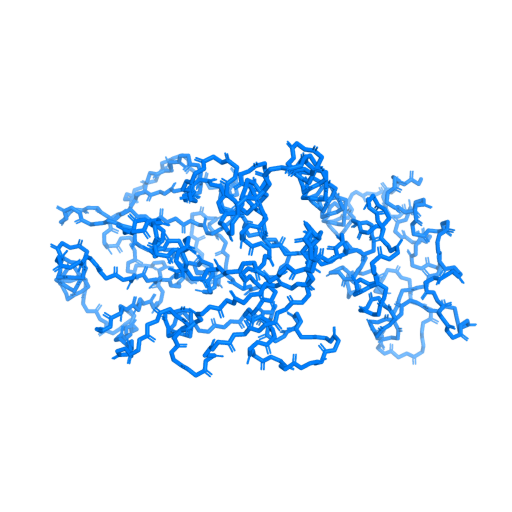2655 C C . GLU A 1 355 ? -3.224 12.366 20.982 1.00 91.38 355 GLU A C 1
ATOM 2657 O O . GLU A 1 355 ? -3.053 12.984 19.901 1.00 91.38 355 GLU A O 1
#

Foldseek 3Di:
DDPLLVLCVVCVCVLPPVNPQFNALVSLLVLLQDQVQAALSLLSSLLQNLLFVVQQVQDPPDDDPRHRTHGPVSSVSLVVCVVPDDDPSNVSSVVLSVLLNQQRVLLVVLCVVFVDPDADFLGCQAAVPPFQDLLLQAFFSFQLQLQLQLVSQVCLQPSVLLSVQWTFDDDNSDGQWIWGAWAAQLGIFIGGQRHSNLSSGGIGSRNRHDSRSNNLRSSLCSQPPPDSVSSNSNRVHDDSQVSNNRHDHQGKDKDFLVPDDLVNVLVVQCCQQVDVRHWWKKFFWDQDDPQPFHHRGMWTFNHDPSFKTKIFRSNQQGPPSRDCDDVQKHDDHRRIIIGGSVSCSVTTGMMMIGD

Secondary structure (DSSP, 8-state):
--HHHHHHHHHHHHH-SS-SSEE-HHHHHHHHT-TT--HHHHHHHHHHHHTHHHHHTTS--SSSSS-S-EEHHHHHHHHHHHHHS--HHHHHHHHHHHHHHHHHHHHHHHHHHH-SS---TT-TTT-TTSS--GGG-B--SSS-HHHHHHHHHHHHH-HHHHHHHEEEEEETTEEEEEEEE--TTT-EEEEPPPPHHHHHHS-B-GGG-SHHHHHHHHHHHHHHTT-TTTTHHHHS---HHHHHHTT-SS-EEEEEGGGS-HHHHHHHHHHHHHSSSPPPEEEEE-SS-TT-PPTT-EEEEEEE-SS-EEEE-TTSS--TTS-SEETTEEE-STTEEEE-HHHHHHHEEEEEEE-

Radius of gyration: 21.15 Å; chains: 1; bounding box: 50×56×55 Å

Sequence (355 aa):
MTDWSRRVRANFARWDTDSDGWLSLPELNEHLANPALQGDDAAALSALHHKIADLEELSNDEVGDENDGVTVADLRAYEQGRAATPDPSVASVEAEHAAGQRAVTAAAQVRAAHGGEHATANSNELFPNGLPSLDALRQGMLGDCYFLAALGGMISRDPSSVVRMIRRNLDGNAVTSYTVAFQGEIGTQTVAPPTDGEIARYSSSGVDGLWLPVIEKAYAQGRGGASVNRQSEIGEGGSISEGIDAFTAGGTDSDDLWCTDVATTKTKLQNALNGRPAKIVTANLHADNDLHLPSGHAYSVLAFDGAVMTLRNPWGHHPAEVPATATGFVKRPNGQFTMTPELFDDIFFQISYQE